Protein AF-A0A7J9N7U9-F1 (afdb_monomer)

pLDDT: mean 93.32, std 9.26, range [56.41, 98.81]

InterPro domains:
  IPR001944 Glycoside hydrolase, family 35 [PR00742] (36-51)
  IPR001944 Glycoside hydrolase, family 35 [PR00742] (115-130)
  IPR001944 Glycoside hydrolase, family 35 [PTHR23421] (1-307)
  IPR017853 Glycoside hydrolase superfamily [SSF51445] (4-190)
  IPR031330 Glycoside hydrolase 35, catalytic domain [PF01301] (3-187)
  IPR041392 Beta-galactosidase, beta-sandwich domain [PF17834] (212-266)

Mean predicted aligned error: 5.74 Å

Organism: Gossypium schwendimanii (NCBI:txid34291)

Secondary structure (DSSP, 8-state):
-TT--TTSS-HHHHHHHHHHHHHHHHHHHHTT-BGGGTSSB--EE-SSSGGGT-GGGHHHHHHHHHHHHHHHHHT--SS-EEEET-SSPSTTPEEEEEES--SS---SSTTS---EEEE-SS-PPBTTPPPP---STT-----B--B--SSSSS-TTB-SB--TT-SB-TTS-B-TTHHHHHHHHHHHHHHTHHHHHHSEEEEEEEETTEEEEEEE-SS-EEEEEEE--SS--EEEEETTEEEEE-TTEEEEETTSSS--EETT---SPPPPP-----GGGGSS-------------HHHHTT-SS---SS---HHHHHT-

Sequence (321 aa):
MPGVSLRTKNDVFMNEMKNFTTLIVDMVKKEKLFASQGGNIILAQVENEYGNVMEPYGDEGKSYINWCAQMADSLDIGVPWIMCQQAAPPKPMLETCNGWYCDEYKPKDPNTPKLWTENWTGWFKSWGGADPFRTAEDLAYSYHGGTNFGRTSGGPYITTTYDYNAPLDEYGNLNQPKWGHLKQLHDVLHSIEYILTNGDVKNEKLSNLVMATIYETKEKSSCFLSNTNTKTDANVNFGGINYFVPAWSISILPDCREEAYNTAKVSAQTSLMVKKLNKAEDEPSSLKWTWRPELIESTSVQGRGDVSVNKIVDQKDMAND

Nearest PDB structures (foldseek):
  3w5f-assembly2_B  TM=9.852E-01  e=4.910E-33  Solanum lycopersicum
  6ik8-assembly1_B  TM=9.861E-01  e=5.889E-33  Solanum lycopersicum
  3w5g-assembly2_B  TM=9.852E-01  e=4.919E-32  Solanum lycopersicum
  5m99-assembly1_B  TM=3.698E-01  e=7.480E-02  Thermotoga petrophila RKU-1
  2cxg-assembly1_A  TM=3.225E-01  e=7.962E-01  Niallia circulans

Structure (mmCIF, N/CA/C/O backbone):
data_AF-A0A7J9N7U9-F1
#
_entry.id   AF-A0A7J9N7U9-F1
#
loop_
_atom_site.group_PDB
_atom_site.id
_atom_site.type_symbol
_atom_site.label_atom_id
_atom_site.label_alt_id
_atom_site.label_comp_id
_atom_site.label_asym_id
_atom_site.label_entity_id
_atom_site.label_seq_id
_atom_site.pdbx_PDB_ins_code
_atom_site.Cartn_x
_atom_site.Cartn_y
_atom_site.Cartn_z
_atom_site.occupancy
_atom_site.B_iso_or_equiv
_atom_site.auth_seq_id
_atom_site.auth_comp_id
_atom_site.auth_asym_id
_atom_site.auth_atom_id
_atom_site.pdbx_PDB_model_num
ATOM 1 N N . MET A 1 1 ? 14.756 2.803 -27.359 1.00 86.31 1 MET A N 1
ATOM 2 C CA . MET A 1 1 ? 13.655 3.225 -28.258 1.00 86.31 1 MET A CA 1
ATOM 3 C C . MET A 1 1 ? 13.878 4.677 -28.664 1.00 86.31 1 MET A C 1
ATOM 5 O O . MET A 1 1 ? 13.924 5.517 -27.771 1.00 86.31 1 MET A O 1
ATOM 9 N N . PRO A 1 2 ? 14.105 4.994 -29.951 1.00 92.88 2 PRO A N 1
ATOM 10 C CA . PRO A 1 2 ? 14.386 6.368 -30.374 1.00 92.88 2 PRO A CA 1
ATOM 11 C C . PRO A 1 2 ? 13.268 7.341 -29.975 1.00 92.88 2 PRO A C 1
ATOM 13 O O . PRO A 1 2 ? 12.098 7.058 -30.211 1.00 92.88 2 PRO A O 1
ATOM 16 N N . GLY A 1 3 ? 13.632 8.478 -29.373 1.00 94.88 3 GLY A N 1
ATOM 17 C CA . GLY A 1 3 ? 12.690 9.549 -29.022 1.00 94.88 3 GLY A CA 1
ATOM 18 C C . GLY A 1 3 ? 11.767 9.266 -27.832 1.00 94.88 3 GLY A C 1
ATOM 19 O O . GLY A 1 3 ? 10.834 10.034 -27.610 1.00 94.88 3 GLY A O 1
ATOM 20 N N . VAL A 1 4 ? 11.995 8.190 -27.068 1.00 97.25 4 VAL A N 1
ATOM 21 C CA . VAL A 1 4 ? 11.186 7.893 -25.878 1.00 97.25 4 VAL A CA 1
ATOM 22 C C . VAL A 1 4 ? 11.450 8.905 -24.762 1.00 97.25 4 VAL A C 1
ATOM 24 O O . VAL A 1 4 ? 12.585 9.310 -24.517 1.00 97.25 4 VAL A O 1
ATOM 27 N N . SER A 1 5 ? 10.394 9.306 -24.065 1.00 97.06 5 SER A N 1
ATOM 28 C CA . SER A 1 5 ? 10.470 10.042 -22.803 1.00 97.06 5 SER A CA 1
ATOM 29 C C . SER A 1 5 ? 9.421 9.468 -21.863 1.00 97.06 5 SER A C 1
ATOM 31 O O . SER A 1 5 ? 8.250 9.370 -22.2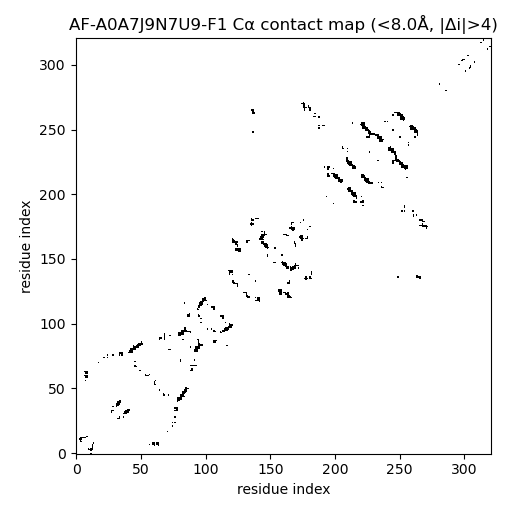24 1.00 97.06 5 SER A O 1
ATOM 33 N N . LEU A 1 6 ? 9.860 9.004 -20.694 1.00 97.56 6 LEU A N 1
ATOM 34 C CA . LEU A 1 6 ? 9.012 8.248 -19.776 1.00 97.56 6 LEU A CA 1
ATOM 35 C C . LEU A 1 6 ? 8.030 9.170 -19.052 1.00 97.56 6 LEU A C 1
ATOM 37 O O . LEU A 1 6 ? 8.387 10.288 -18.692 1.00 97.56 6 LEU A O 1
ATOM 41 N N . ARG A 1 7 ? 6.821 8.658 -18.786 1.00 97.69 7 ARG A N 1
ATOM 42 C CA . ARG A 1 7 ? 5.813 9.288 -17.911 1.00 97.69 7 ARG A CA 1
ATOM 43 C C . ARG A 1 7 ? 5.500 10.747 -18.280 1.00 97.69 7 ARG A C 1
ATOM 45 O O . ARG A 1 7 ? 5.322 11.603 -17.418 1.00 97.69 7 ARG A O 1
ATOM 52 N N . THR A 1 8 ? 5.454 11.037 -19.574 1.00 98.06 8 THR A N 1
ATOM 53 C CA . THR A 1 8 ? 5.030 12.328 -20.126 1.00 98.06 8 THR A CA 1
ATOM 54 C C . THR A 1 8 ? 4.264 12.099 -21.426 1.00 98.06 8 THR A C 1
ATOM 56 O O . THR A 1 8 ? 4.121 10.963 -21.887 1.00 98.06 8 THR A O 1
ATOM 59 N N . LYS A 1 9 ? 3.766 13.178 -22.033 1.00 98.00 9 LYS A N 1
ATOM 60 C CA . LYS A 1 9 ? 3.072 13.148 -23.319 1.00 98.00 9 LYS A CA 1
ATOM 61 C C . LYS A 1 9 ? 4.059 12.834 -24.449 1.00 98.00 9 LYS A C 1
ATOM 63 O O . LYS A 1 9 ? 4.554 13.721 -25.135 1.00 98.00 9 LYS A O 1
ATOM 68 N N . ASN A 1 10 ? 4.348 11.555 -24.631 1.00 98.44 10 ASN A N 1
ATOM 69 C CA . ASN A 1 10 ? 5.271 11.041 -25.628 1.00 98.44 10 ASN A CA 1
ATOM 70 C C . ASN A 1 10 ? 4.651 9.817 -26.305 1.00 98.44 10 ASN A C 1
ATOM 72 O O . ASN A 1 10 ? 4.433 8.799 -25.652 1.00 98.44 10 ASN A O 1
ATOM 76 N N . ASP A 1 11 ? 4.401 9.901 -27.613 1.00 97.94 11 ASP A N 1
ATOM 77 C CA . ASP A 1 11 ? 3.680 8.856 -28.352 1.00 97.94 11 ASP A CA 1
ATOM 78 C C . ASP A 1 11 ? 4.363 7.487 -28.257 1.00 97.94 11 ASP A C 1
ATOM 80 O O . ASP A 1 11 ? 3.686 6.469 -28.158 1.00 97.94 11 ASP A O 1
ATOM 84 N N . VAL A 1 12 ? 5.700 7.444 -28.245 1.00 98.38 12 VAL A N 1
ATOM 85 C CA . VAL A 1 12 ? 6.454 6.188 -28.124 1.00 98.38 12 VAL A CA 1
ATOM 86 C C . VAL A 1 12 ? 6.152 5.516 -26.785 1.00 98.38 12 VAL A C 1
ATOM 88 O O . VAL A 1 12 ? 5.750 4.357 -26.756 1.00 98.38 12 VAL A O 1
ATOM 91 N N . PHE A 1 13 ? 6.287 6.249 -25.680 1.00 98.56 13 PHE A N 1
ATOM 92 C CA . PHE A 1 13 ? 6.002 5.726 -24.346 1.00 98.56 13 PHE A CA 1
ATOM 93 C C . PHE A 1 13 ? 4.517 5.380 -24.157 1.00 98.56 13 PHE A C 1
ATOM 95 O O . PHE A 1 13 ? 4.191 4.296 -23.680 1.00 98.56 13 PHE A O 1
ATOM 102 N N . MET A 1 14 ? 3.615 6.275 -24.563 1.00 98.62 14 MET A N 1
ATOM 103 C CA . MET A 1 14 ? 2.168 6.094 -24.423 1.00 98.62 14 MET A CA 1
ATOM 104 C C . MET A 1 14 ? 1.662 4.884 -25.221 1.00 98.62 14 MET A C 1
ATOM 106 O O . MET A 1 14 ? 0.826 4.129 -24.727 1.00 98.62 14 MET A O 1
ATOM 110 N N . ASN A 1 15 ? 2.189 4.647 -26.426 1.00 98.44 15 ASN A N 1
ATOM 111 C CA . ASN A 1 15 ? 1.826 3.471 -27.216 1.00 98.44 15 ASN A CA 1
ATOM 112 C C . ASN A 1 15 ? 2.291 2.167 -26.553 1.00 98.44 15 ASN A C 1
ATOM 114 O O . ASN A 1 15 ? 1.499 1.231 -26.468 1.00 98.44 15 ASN A O 1
ATOM 118 N N . GLU A 1 16 ? 3.520 2.104 -26.027 1.00 98.50 16 GLU A N 1
ATOM 119 C CA . GLU A 1 16 ? 3.990 0.904 -25.315 1.00 98.50 16 GLU A CA 1
ATOM 120 C C . GLU A 1 16 ? 3.243 0.668 -24.002 1.00 98.50 16 GLU A C 1
ATOM 122 O O . GLU A 1 16 ? 2.840 -0.461 -23.717 1.00 98.50 16 GLU A O 1
ATOM 127 N N . MET A 1 17 ? 2.987 1.729 -23.229 1.00 98.69 17 MET A N 1
ATOM 128 C CA . MET A 1 17 ? 2.173 1.645 -22.018 1.00 98.69 17 MET A CA 1
ATOM 129 C C . MET A 1 17 ? 0.782 1.100 -22.348 1.00 98.69 17 MET A C 1
ATOM 131 O O . MET A 1 17 ? 0.341 0.136 -21.728 1.00 98.69 17 MET A O 1
ATOM 135 N N . LYS A 1 18 ? 0.112 1.649 -23.370 1.00 98.75 18 LYS A N 1
ATOM 136 C CA . LYS A 1 18 ? -1.200 1.162 -23.812 1.00 98.75 18 LYS A CA 1
ATOM 137 C C . LYS A 1 18 ? -1.145 -0.298 -24.255 1.00 98.75 18 LYS A C 1
ATOM 139 O O . LYS A 1 18 ? -2.026 -1.063 -23.868 1.00 98.75 18 LYS A O 1
ATOM 144 N N . ASN A 1 19 ? -0.147 -0.688 -25.049 1.00 98.69 19 ASN A N 1
ATOM 145 C CA . ASN A 1 19 ? -0.000 -2.063 -25.528 1.00 98.69 19 ASN A CA 1
ATOM 146 C C . ASN A 1 19 ? 0.116 -3.043 -24.357 1.00 98.69 19 ASN A C 1
ATOM 148 O O . ASN A 1 19 ? -0.622 -4.027 -24.302 1.00 98.69 19 ASN A O 1
ATOM 152 N N . PHE A 1 20 ? 0.995 -2.751 -23.397 1.00 98.81 20 PHE A N 1
ATOM 153 C CA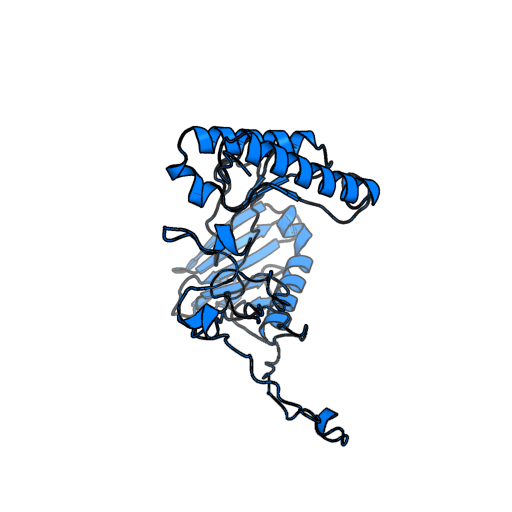 . PHE A 1 20 ? 1.190 -3.606 -22.233 1.00 98.81 20 PHE A CA 1
ATOM 154 C C . PHE A 1 20 ? -0.044 -3.635 -21.324 1.00 98.81 20 PHE A C 1
ATOM 156 O O . PHE A 1 20 ? -0.505 -4.713 -20.954 1.00 98.81 20 PHE A O 1
ATOM 163 N N . THR A 1 21 ? -0.635 -2.479 -21.006 1.00 98.75 21 THR A N 1
ATOM 164 C CA . THR A 1 21 ? -1.847 -2.418 -20.174 1.00 98.75 21 THR A CA 1
ATOM 165 C C . THR A 1 21 ? -3.011 -3.168 -20.824 1.00 98.75 21 THR A C 1
ATOM 167 O O . THR A 1 21 ? -3.688 -3.934 -20.140 1.00 98.75 21 THR A O 1
ATOM 170 N N . THR A 1 22 ? -3.210 -3.019 -22.138 1.00 98.81 22 THR A N 1
ATOM 171 C CA . THR A 1 22 ? -4.255 -3.746 -22.883 1.00 98.81 22 THR A CA 1
ATOM 172 C C . THR A 1 22 ? -4.011 -5.251 -22.830 1.00 98.81 22 THR A C 1
ATOM 174 O O . THR A 1 22 ? -4.929 -5.995 -22.506 1.00 98.81 22 THR A O 1
ATOM 177 N N . LEU A 1 23 ? -2.770 -5.703 -23.055 1.00 98.81 23 LEU A N 1
ATOM 178 C CA . LEU A 1 23 ? -2.410 -7.120 -22.970 1.00 98.81 23 LEU A CA 1
ATOM 179 C C . LEU A 1 23 ? -2.757 -7.717 -21.599 1.00 98.81 23 LEU A C 1
ATOM 181 O O . LEU A 1 23 ? -3.378 -8.778 -21.532 1.00 98.81 23 LEU A O 1
ATOM 185 N N . ILE A 1 24 ? -2.380 -7.040 -20.509 1.00 98.81 24 ILE A N 1
ATOM 186 C CA . ILE A 1 24 ? -2.686 -7.507 -19.151 1.00 98.81 24 ILE A CA 1
ATOM 187 C C . ILE A 1 24 ? -4.197 -7.534 -18.918 1.00 98.81 24 ILE A C 1
ATOM 189 O O . ILE A 1 24 ? -4.716 -8.545 -18.447 1.00 98.81 24 ILE A O 1
ATOM 193 N N . VAL A 1 25 ? -4.923 -6.473 -19.281 1.00 98.75 25 VAL A N 1
ATOM 194 C CA . VAL A 1 25 ? -6.383 -6.438 -19.122 1.00 98.75 25 VAL A CA 1
ATOM 195 C C . VAL A 1 25 ? -7.064 -7.544 -19.925 1.00 98.75 25 VAL A C 1
ATOM 197 O O . VAL A 1 25 ? -7.943 -8.215 -19.388 1.00 98.75 25 VAL A O 1
ATOM 200 N N . ASP A 1 26 ? -6.647 -7.792 -21.164 1.00 98.75 26 ASP A N 1
ATOM 201 C CA . ASP A 1 26 ? -7.206 -8.855 -22.000 1.00 98.75 26 ASP A CA 1
ATOM 202 C C . ASP A 1 26 ? -6.961 -10.240 -21.393 1.00 98.75 26 ASP A C 1
ATOM 204 O O . ASP A 1 26 ? -7.872 -11.071 -21.361 1.00 98.75 26 ASP A O 1
ATOM 208 N N . MET A 1 27 ? -5.764 -10.488 -20.849 1.00 98.69 27 MET A N 1
ATOM 209 C CA . MET A 1 27 ? -5.462 -11.725 -20.120 1.00 98.69 27 MET A CA 1
ATOM 210 C C . MET A 1 27 ? -6.369 -11.890 -18.893 1.00 98.69 27 MET A C 1
ATOM 212 O O . MET A 1 27 ? -6.971 -12.945 -18.705 1.00 98.69 27 MET A O 1
ATOM 216 N N . VAL A 1 28 ? -6.520 -10.836 -18.090 1.00 98.69 28 VAL A N 1
ATOM 217 C CA . VAL A 1 28 ? -7.352 -10.835 -16.878 1.00 98.69 28 VAL A CA 1
ATOM 218 C C . VAL A 1 28 ? -8.836 -11.037 -17.217 1.00 98.69 28 VAL A C 1
ATOM 220 O O . VAL A 1 28 ? -9.519 -11.827 -16.560 1.00 98.69 28 VAL A O 1
ATOM 223 N N . LYS A 1 29 ? -9.333 -10.388 -18.279 1.00 98.69 29 LYS A N 1
ATOM 224 C CA . LYS A 1 29 ? -10.703 -10.553 -18.786 1.00 98.69 29 LYS A CA 1
ATOM 225 C C . LYS A 1 29 ? -10.965 -11.955 -19.308 1.00 98.69 29 LYS A C 1
ATOM 227 O O . LYS A 1 29 ? -12.034 -12.512 -19.048 1.00 98.69 29 LYS A O 1
ATOM 232 N N . LYS A 1 30 ? -10.011 -12.518 -20.055 1.00 98.62 30 LYS A N 1
ATOM 233 C CA . LYS A 1 30 ? -10.099 -13.871 -20.616 1.00 98.62 30 LYS A CA 1
ATOM 234 C C . LYS A 1 30 ? -10.254 -14.917 -19.514 1.00 98.62 30 LYS A C 1
ATOM 236 O O . LYS A 1 30 ? -11.094 -15.805 -19.644 1.00 98.62 30 LYS A O 1
ATOM 241 N N . GLU A 1 31 ? -9.509 -14.761 -18.424 1.00 98.56 31 GLU A N 1
ATOM 242 C CA . GLU A 1 31 ? -9.576 -15.634 -17.246 1.00 98.56 31 GLU A CA 1
ATOM 243 C C . GLU A 1 31 ? -10.707 -15.252 -16.265 1.00 98.56 31 GLU A C 1
ATOM 245 O O . GLU A 1 31 ? -10.854 -15.875 -15.217 1.00 98.56 31 GLU A O 1
ATOM 250 N N . LYS A 1 32 ? -11.545 -14.258 -16.609 1.00 98.56 32 LYS A N 1
ATOM 251 C CA . LYS A 1 32 ? -12.705 -13.789 -15.822 1.00 98.56 32 LYS A CA 1
ATOM 252 C C . LYS A 1 32 ? -12.356 -13.382 -14.389 1.00 98.56 32 LYS A C 1
ATOM 254 O O . LYS A 1 32 ? -13.111 -13.643 -13.456 1.00 98.56 32 LYS A O 1
ATOM 259 N N . LEU A 1 33 ? -11.206 -12.739 -14.210 1.00 98.69 33 LEU A N 1
ATOM 260 C CA . LEU A 1 33 ? -10.689 -12.419 -12.880 1.00 98.69 33 LEU A CA 1
ATOM 261 C C . LEU A 1 33 ? -11.237 -11.101 -12.310 1.00 98.69 33 LEU A C 1
ATOM 263 O O . LEU A 1 33 ? -11.120 -10.880 -11.106 1.00 98.69 33 LEU A O 1
ATOM 267 N N . PHE A 1 34 ? -11.880 -10.248 -13.114 1.00 98.75 34 PHE A N 1
ATOM 268 C CA . PHE A 1 34 ? -12.594 -9.076 -12.596 1.00 98.75 34 PHE A CA 1
ATOM 269 C C . PHE A 1 34 ? -13.869 -9.474 -11.850 1.00 98.75 34 PHE A C 1
ATOM 271 O O . PHE A 1 34 ? -14.592 -10.378 -12.270 1.00 98.75 34 PHE A O 1
ATOM 278 N N . ALA A 1 35 ? -14.186 -8.769 -10.762 1.00 98.62 35 ALA A N 1
ATOM 279 C CA . ALA A 1 35 ? -15.383 -9.027 -9.959 1.00 98.62 35 ALA A CA 1
ATOM 280 C C . ALA A 1 35 ? -16.685 -8.885 -10.766 1.00 98.62 35 ALA A C 1
ATOM 282 O O . ALA A 1 35 ? -17.625 -9.652 -10.569 1.00 98.62 35 ALA A O 1
ATOM 283 N N . SER A 1 36 ? -16.704 -7.990 -11.757 1.00 98.12 36 SER A N 1
ATOM 284 C CA . SER A 1 36 ? -17.780 -7.855 -12.753 1.00 98.12 36 SER A CA 1
ATOM 285 C C . SER A 1 36 ? -18.039 -9.133 -13.567 1.00 98.12 36 SER A C 1
ATOM 287 O O . SER A 1 36 ? -19.129 -9.319 -14.104 1.00 98.12 36 SER A O 1
ATOM 289 N N . GLN A 1 37 ? -17.056 -10.033 -13.639 1.00 98.44 37 GLN A N 1
ATOM 290 C CA . GLN A 1 37 ? -17.113 -11.326 -14.323 1.00 98.44 37 GLN A CA 1
ATOM 291 C C . GLN A 1 37 ? -17.207 -12.518 -13.350 1.00 98.44 37 GLN A C 1
ATOM 293 O O . GLN A 1 37 ? -17.164 -13.667 -13.794 1.00 98.44 37 GLN A O 1
ATOM 298 N N . GLY A 1 38 ? -17.343 -12.261 -12.042 1.00 98.19 38 GLY A N 1
ATOM 299 C CA . GLY A 1 38 ? -17.352 -13.275 -10.982 1.00 98.19 38 GLY A CA 1
ATOM 300 C C . GLY A 1 38 ? -15.977 -13.607 -10.388 1.00 98.19 38 GLY A C 1
ATOM 301 O O . GLY A 1 38 ? -15.878 -14.553 -9.609 1.00 98.19 38 GLY A O 1
ATOM 302 N N . GLY A 1 39 ? -14.930 -12.862 -10.753 1.00 98.50 39 GLY A N 1
ATOM 303 C CA . GLY A 1 39 ? -13.585 -13.000 -10.195 1.00 98.50 39 GLY A CA 1
ATOM 304 C C . GLY A 1 39 ? -13.359 -12.197 -8.909 1.00 98.50 39 GLY A C 1
ATOM 305 O O . GLY A 1 39 ? -14.295 -11.724 -8.268 1.00 98.50 39 GLY A O 1
ATOM 306 N N . ASN A 1 40 ? -12.094 -12.045 -8.517 1.00 98.31 40 ASN A N 1
ATOM 307 C CA . ASN A 1 40 ? -11.678 -11.442 -7.245 1.00 98.31 40 ASN A CA 1
ATOM 308 C C . ASN A 1 40 ? -10.981 -10.074 -7.375 1.00 98.31 40 ASN A C 1
ATOM 310 O O . ASN A 1 40 ? -10.631 -9.476 -6.359 1.00 98.31 40 ASN A O 1
ATOM 314 N N . ILE A 1 41 ? -10.779 -9.553 -8.588 1.00 98.69 41 ILE A N 1
ATOM 315 C CA . ILE A 1 41 ? -10.205 -8.218 -8.801 1.00 98.69 41 ILE A CA 1
ATOM 316 C C . ILE A 1 41 ? -11.320 -7.175 -8.705 1.00 98.69 41 ILE A C 1
ATOM 318 O O . ILE A 1 41 ? -12.175 -7.089 -9.588 1.00 98.69 41 ILE A O 1
ATOM 322 N N . ILE A 1 42 ? -11.303 -6.389 -7.628 1.00 98.62 42 ILE A N 1
ATOM 323 C CA . ILE A 1 42 ? -12.327 -5.377 -7.308 1.00 98.62 42 ILE A CA 1
ATOM 324 C C . ILE A 1 42 ? -11.913 -3.939 -7.647 1.00 98.62 42 ILE A C 1
ATOM 326 O O . ILE A 1 42 ? -12.767 -3.061 -7.683 1.00 98.62 42 ILE A O 1
ATOM 330 N N . LEU A 1 43 ? -10.621 -3.693 -7.870 1.00 98.25 43 LEU A N 1
ATOM 331 C CA . LEU A 1 43 ? -10.033 -2.394 -8.200 1.00 98.25 43 LEU A CA 1
ATOM 332 C C . LEU A 1 43 ? -8.815 -2.618 -9.102 1.00 98.25 43 LEU A C 1
ATOM 334 O O . LEU A 1 43 ? -8.149 -3.649 -8.993 1.00 98.25 43 LEU A O 1
ATOM 338 N N . ALA A 1 44 ? -8.496 -1.641 -9.945 1.00 98.62 44 ALA A N 1
ATOM 339 C CA . ALA A 1 44 ? -7.245 -1.601 -10.699 1.00 98.62 44 ALA A CA 1
ATOM 340 C C . ALA A 1 44 ? -6.624 -0.202 -10.625 1.00 98.62 44 ALA A C 1
ATOM 342 O O . ALA A 1 44 ? -7.341 0.789 -10.526 1.00 98.62 44 ALA A O 1
ATOM 343 N N . GLN A 1 45 ? -5.296 -0.107 -10.677 1.00 98.81 45 GLN A N 1
ATOM 344 C CA . GLN A 1 45 ? -4.589 1.173 -10.648 1.00 98.81 45 GLN A CA 1
ATOM 345 C C . GLN A 1 45 ? -3.916 1.450 -11.990 1.00 98.81 45 GLN A C 1
ATOM 347 O O . GLN A 1 45 ? -3.268 0.567 -12.554 1.00 98.81 45 GLN A O 1
ATOM 352 N N . VAL A 1 46 ? -4.047 2.682 -12.482 1.00 98.69 46 VAL A N 1
ATOM 353 C CA . VAL A 1 46 ? -3.261 3.191 -13.612 1.00 98.69 46 VAL A CA 1
ATOM 354 C C . VAL A 1 46 ? -2.307 4.270 -13.115 1.00 98.69 46 VAL A C 1
ATOM 356 O O . VAL A 1 46 ? -2.696 5.127 -12.323 1.00 98.69 46 VAL A O 1
ATOM 359 N N . GLU A 1 47 ? -1.063 4.238 -13.604 1.00 98.25 47 GLU A N 1
ATOM 360 C CA . GLU A 1 47 ? 0.038 5.051 -13.070 1.00 98.25 47 GLU A CA 1
ATOM 361 C C . GLU A 1 47 ? 0.335 4.761 -11.580 1.00 98.25 47 GLU A C 1
ATOM 363 O O . GLU A 1 47 ? -0.321 3.945 -10.931 1.00 98.25 47 GLU A O 1
ATOM 368 N N . ASN A 1 48 ? 1.397 5.358 -11.041 1.00 98.62 48 ASN A N 1
ATOM 369 C CA . ASN A 1 48 ? 1.749 5.223 -9.629 1.00 98.62 48 ASN A CA 1
ATOM 370 C C . ASN A 1 48 ? 2.409 6.494 -9.096 1.00 98.62 48 ASN A C 1
ATOM 372 O O . ASN A 1 48 ? 3.502 6.863 -9.530 1.00 98.62 48 ASN A O 1
ATOM 376 N N . GLU A 1 49 ? 1.755 7.153 -8.144 1.00 98.25 49 GLU A N 1
ATOM 377 C CA . GLU A 1 49 ? 2.234 8.376 -7.496 1.00 98.25 49 GLU A CA 1
ATOM 378 C C . GLU A 1 49 ? 2.656 9.489 -8.465 1.00 98.25 49 GLU A C 1
ATOM 380 O O . GLU A 1 49 ? 3.568 10.273 -8.195 1.00 98.25 49 GLU A O 1
ATOM 385 N N . TYR A 1 50 ? 2.007 9.568 -9.631 1.00 98.56 50 TYR A N 1
ATOM 386 C CA . TYR A 1 50 ? 2.402 10.526 -10.661 1.00 98.56 50 TYR A CA 1
ATOM 387 C C . TYR A 1 50 ? 2.228 11.977 -10.206 1.00 98.56 50 TYR A C 1
ATOM 389 O O . TYR A 1 50 ? 3.039 12.828 -10.565 1.00 98.56 50 TYR A O 1
ATOM 397 N N . GLY A 1 51 ? 1.241 12.258 -9.353 1.00 97.62 51 GLY A N 1
ATOM 398 C CA . GLY A 1 51 ? 1.014 13.599 -8.819 1.00 97.62 51 GLY A CA 1
ATOM 399 C C . GLY A 1 51 ? 2.223 14.164 -8.067 1.00 97.62 51 GLY A C 1
ATOM 400 O O . GLY A 1 51 ? 2.442 15.371 -8.125 1.00 97.62 51 GLY A O 1
ATOM 401 N N . ASN A 1 52 ? 3.065 13.307 -7.476 1.00 97.06 52 ASN A N 1
ATOM 402 C CA . ASN A 1 52 ? 4.308 13.713 -6.809 1.00 97.06 52 ASN A CA 1
ATOM 403 C C . ASN A 1 52 ? 5.396 14.188 -7.787 1.00 97.06 52 ASN A C 1
ATOM 405 O O . ASN A 1 52 ? 6.313 14.900 -7.388 1.00 97.06 52 ASN A O 1
ATOM 409 N N . VAL A 1 53 ? 5.323 13.783 -9.059 1.00 96.69 53 VAL A N 1
ATOM 410 C CA . VAL A 1 53 ? 6.345 14.064 -10.084 1.00 96.69 53 VAL A CA 1
ATOM 411 C C . VAL A 1 53 ? 5.792 14.801 -11.304 1.00 96.69 53 VAL A C 1
ATOM 413 O O . VAL A 1 53 ? 6.528 15.041 -12.255 1.00 96.69 53 VAL A O 1
ATOM 416 N N . MET A 1 54 ? 4.507 15.160 -11.298 1.00 97.19 54 MET A N 1
ATOM 417 C CA . MET A 1 54 ? 3.821 15.774 -12.437 1.00 97.19 54 MET A CA 1
ATOM 418 C C . MET A 1 54 ? 4.281 17.214 -12.696 1.00 97.19 54 MET A C 1
ATOM 420 O O . MET A 1 54 ? 4.336 17.635 -13.849 1.00 97.19 54 MET A O 1
ATOM 424 N N . GLU A 1 55 ? 4.600 17.977 -11.645 1.00 96.75 55 GLU A N 1
ATOM 425 C CA . GLU A 1 55 ? 4.888 19.417 -11.746 1.00 96.75 55 GLU A CA 1
ATOM 426 C C . GLU A 1 55 ? 6.018 19.752 -12.744 1.00 96.75 55 GLU A C 1
ATOM 428 O O . GLU A 1 55 ? 5.776 20.581 -13.626 1.00 96.75 55 GLU A O 1
ATOM 433 N N . PRO A 1 56 ? 7.197 19.094 -12.715 1.00 97.25 56 PRO A N 1
ATOM 434 C CA . PRO A 1 56 ? 8.264 19.344 -13.688 1.00 97.25 56 PRO A CA 1
ATOM 435 C C . PRO A 1 56 ? 7.880 19.116 -15.160 1.00 97.25 56 PRO A C 1
ATOM 437 O O . PRO A 1 56 ? 8.513 19.697 -16.038 1.00 97.25 56 PRO A O 1
ATOM 440 N N . TYR A 1 57 ? 6.858 18.300 -15.446 1.00 96.69 57 TYR A N 1
ATOM 441 C CA . TYR A 1 57 ? 6.377 18.043 -16.812 1.00 96.69 57 TYR A CA 1
ATOM 442 C C . TYR A 1 57 ? 5.371 19.093 -17.312 1.00 96.69 57 TYR A C 1
ATOM 444 O O . TYR A 1 57 ? 4.967 19.058 -18.476 1.00 96.69 57 TYR A O 1
ATOM 452 N N . GLY A 1 58 ? 4.927 20.019 -16.456 1.00 97.19 58 GLY A N 1
ATOM 453 C CA . GLY A 1 58 ? 4.013 21.096 -16.830 1.00 97.19 58 GLY A CA 1
ATOM 454 C C . GLY A 1 58 ? 2.737 20.599 -17.524 1.00 97.19 58 GLY A C 1
ATOM 455 O O . GLY A 1 58 ? 2.046 19.694 -17.049 1.00 97.19 58 GLY A O 1
ATOM 456 N N . ASP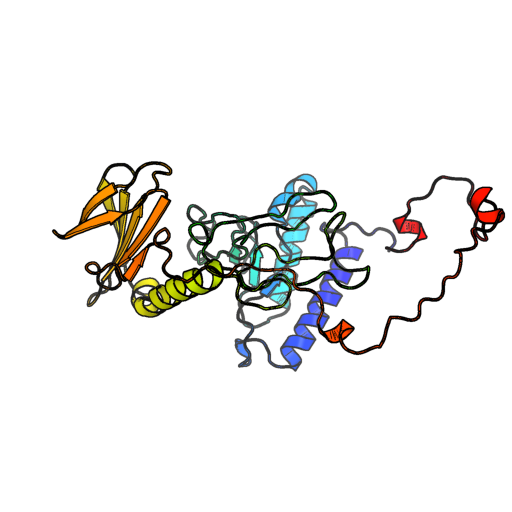 A 1 59 ? 2.397 21.206 -18.662 1.00 98.00 59 ASP A N 1
ATOM 457 C CA . ASP A 1 59 ? 1.173 20.876 -19.404 1.00 98.00 59 ASP A CA 1
ATOM 458 C C . ASP A 1 59 ? 1.239 19.526 -20.131 1.00 98.00 59 ASP A C 1
ATOM 460 O O . ASP A 1 59 ? 0.196 18.911 -20.386 1.00 98.00 59 ASP A O 1
ATOM 464 N N . GLU A 1 60 ? 2.440 19.020 -20.420 1.00 98.00 60 GLU A N 1
ATOM 465 C CA . GLU A 1 60 ? 2.601 17.666 -20.946 1.00 98.00 60 GLU A CA 1
ATOM 466 C C . GLU A 1 60 ? 2.241 16.627 -19.889 1.00 98.00 60 GLU A C 1
ATOM 468 O O . GLU A 1 60 ? 1.518 15.684 -20.202 1.00 98.00 60 GLU A O 1
ATOM 473 N N . GLY A 1 61 ? 2.634 16.842 -18.629 1.00 98.06 61 GLY A N 1
ATOM 474 C CA . GLY A 1 61 ? 2.266 15.950 -17.528 1.00 98.06 61 GLY A CA 1
ATOM 475 C C . GLY A 1 61 ? 0.758 15.911 -17.284 1.00 98.06 61 GLY A C 1
ATOM 476 O O . GLY A 1 61 ? 0.165 14.838 -17.166 1.00 98.06 61 GLY A O 1
ATOM 477 N N . LYS A 1 62 ? 0.093 17.073 -17.328 1.00 97.94 62 LYS A N 1
ATOM 478 C CA . LYS A 1 62 ? -1.379 17.149 -17.265 1.00 97.94 62 LYS A CA 1
ATOM 479 C C . LYS A 1 62 ? -2.047 16.451 -18.453 1.00 97.94 62 LYS A C 1
ATOM 481 O O . LYS A 1 62 ? -3.066 15.784 -18.298 1.00 97.94 62 LYS A O 1
ATOM 486 N N . SER A 1 63 ? -1.503 16.616 -19.657 1.00 98.38 63 SER A N 1
ATOM 487 C CA . SER A 1 63 ? -2.032 15.949 -20.853 1.00 98.38 63 SER A CA 1
ATOM 488 C C . SER A 1 63 ? -1.869 14.432 -20.764 1.00 98.38 63 SER A C 1
ATOM 490 O O . SER A 1 63 ? -2.784 13.691 -21.113 1.00 98.38 63 SER A O 1
ATOM 492 N N . TYR A 1 64 ? -0.719 13.983 -20.267 1.00 98.69 64 TYR A N 1
ATOM 493 C CA . TYR A 1 64 ? -0.401 12.580 -20.059 1.00 98.69 64 TYR A CA 1
ATOM 494 C C . TYR A 1 64 ? -1.328 11.937 -19.028 1.00 98.69 64 TYR A C 1
ATOM 496 O O . TYR A 1 64 ? -1.922 10.906 -19.325 1.00 98.69 64 TYR A O 1
ATOM 504 N N . ILE A 1 65 ? -1.548 12.565 -17.869 1.00 98.50 65 ILE A N 1
ATOM 505 C CA . ILE A 1 65 ? -2.405 11.968 -16.838 1.00 98.50 65 ILE A CA 1
ATOM 506 C C . ILE A 1 65 ? -3.876 11.881 -17.269 1.00 98.50 65 ILE A C 1
ATOM 508 O O . ILE A 1 65 ? -4.547 10.889 -16.985 1.00 98.50 65 ILE A O 1
ATOM 512 N N . ASN A 1 66 ? -4.356 12.870 -18.035 1.00 98.62 66 ASN A N 1
ATOM 513 C CA . ASN A 1 66 ? -5.665 12.812 -18.692 1.00 98.62 66 ASN A CA 1
ATOM 514 C C . ASN A 1 66 ? -5.753 11.641 -19.672 1.00 98.62 66 ASN A C 1
ATOM 516 O O . ASN A 1 66 ? -6.743 10.911 -19.675 1.00 98.62 66 ASN A O 1
ATOM 520 N N . TRP A 1 67 ? -4.713 11.440 -20.482 1.00 98.75 67 TRP A N 1
ATOM 521 C CA . TRP A 1 67 ? -4.649 10.306 -21.392 1.00 98.75 67 TRP A CA 1
ATOM 522 C C . TRP A 1 67 ? -4.598 8.965 -20.647 1.00 98.75 67 TRP A C 1
ATOM 524 O O . TRP A 1 67 ? -5.309 8.049 -21.047 1.00 98.75 67 TRP A O 1
ATOM 534 N N . CYS A 1 68 ? -3.839 8.842 -19.551 1.00 98.81 68 CYS A N 1
ATOM 535 C CA . CYS A 1 68 ? -3.780 7.618 -18.744 1.00 98.81 68 CYS A CA 1
ATOM 536 C C . CYS A 1 68 ? -5.163 7.216 -18.231 1.00 98.81 68 CYS A C 1
ATOM 538 O O . CYS A 1 68 ? -5.561 6.063 -18.383 1.00 98.81 68 CYS A O 1
ATOM 540 N N . ALA A 1 69 ? -5.907 8.177 -17.675 1.00 98.69 69 ALA A N 1
ATOM 541 C CA . ALA A 1 69 ? -7.262 7.949 -17.188 1.00 98.69 69 ALA A CA 1
ATOM 542 C C . ALA A 1 69 ? -8.216 7.532 -18.320 1.00 98.69 69 ALA A C 1
ATOM 544 O O . ALA A 1 69 ? -8.943 6.555 -18.173 1.00 98.69 69 ALA A O 1
ATOM 545 N N . GLN A 1 70 ? -8.177 8.217 -19.470 1.00 98.69 70 GLN A N 1
ATOM 546 C CA . GLN A 1 70 ? -9.006 7.872 -20.634 1.00 98.69 70 GLN A CA 1
ATOM 547 C C . GLN A 1 70 ? -8.657 6.499 -21.218 1.00 98.69 70 GLN A C 1
ATOM 549 O O . GLN A 1 70 ? -9.548 5.738 -21.587 1.00 98.69 70 GLN A O 1
ATOM 554 N N . MET A 1 71 ? -7.366 6.175 -21.307 1.00 98.75 71 MET A N 1
ATOM 555 C CA . MET A 1 71 ? -6.885 4.882 -21.781 1.00 98.75 71 MET A CA 1
ATOM 556 C C . MET A 1 71 ? -7.377 3.767 -20.858 1.00 98.75 71 MET A C 1
ATOM 558 O O . MET A 1 71 ? -8.000 2.829 -21.347 1.00 98.75 71 MET A O 1
ATOM 562 N N . ALA A 1 72 ? -7.183 3.906 -19.545 1.00 98.75 72 ALA A N 1
ATOM 563 C CA . ALA A 1 72 ? -7.637 2.930 -18.558 1.00 98.75 72 ALA A CA 1
ATOM 564 C C . ALA A 1 72 ? -9.164 2.751 -18.571 1.00 98.75 72 ALA A C 1
ATOM 566 O O . ALA A 1 72 ? -9.651 1.621 -18.620 1.00 98.75 72 ALA A O 1
ATOM 567 N N . ASP A 1 73 ? -9.922 3.850 -18.599 1.00 98.62 73 ASP A N 1
ATOM 568 C CA . ASP A 1 73 ? -11.388 3.822 -18.654 1.00 98.62 73 ASP A CA 1
ATOM 569 C C . ASP A 1 73 ? -11.901 3.127 -19.927 1.00 98.62 73 ASP A C 1
ATOM 571 O O . ASP A 1 73 ? -12.773 2.262 -19.865 1.00 98.62 73 ASP A O 1
ATOM 575 N N . SER A 1 74 ? -11.274 3.401 -21.080 1.00 98.62 74 SER A N 1
ATOM 576 C CA . SER A 1 74 ? -11.638 2.781 -22.364 1.00 98.62 74 SER A CA 1
ATOM 577 C C . SER A 1 74 ? -11.477 1.260 -22.406 1.00 98.62 74 SER A C 1
ATOM 579 O O . SER A 1 74 ? -12.054 0.608 -23.277 1.00 98.62 74 SER A O 1
ATOM 581 N N . LEU A 1 75 ? -10.701 0.685 -21.481 1.00 98.69 75 LEU A N 1
ATOM 582 C CA . LEU A 1 75 ? -10.523 -0.759 -21.386 1.00 98.69 75 LEU A CA 1
ATOM 583 C C . LEU A 1 75 ? -11.726 -1.463 -20.750 1.00 98.69 75 LEU A C 1
ATOM 585 O O . LEU A 1 75 ? -11.756 -2.688 -20.802 1.00 98.69 75 LEU A O 1
ATOM 589 N N . ASP A 1 76 ? -12.697 -0.737 -20.181 1.00 98.06 76 ASP A N 1
ATOM 590 C CA . ASP A 1 76 ? -13.986 -1.247 -19.686 1.00 98.06 76 ASP A CA 1
ATOM 591 C C . ASP A 1 76 ? -13.860 -2.534 -18.850 1.00 98.06 76 ASP A C 1
ATOM 593 O O . ASP A 1 76 ? -14.287 -3.625 -19.242 1.00 98.06 76 ASP A O 1
ATOM 597 N N . ILE A 1 77 ? -13.173 -2.440 -17.710 1.00 98.31 77 ILE A N 1
ATOM 598 C CA . ILE A 1 77 ? -12.908 -3.594 -16.832 1.00 98.31 77 ILE A CA 1
ATOM 599 C C . ILE A 1 77 ? -14.092 -3.935 -15.904 1.00 98.31 77 ILE A C 1
ATOM 601 O O . ILE A 1 77 ? -14.063 -4.935 -15.186 1.00 98.31 77 ILE A O 1
ATOM 605 N N . GLY A 1 78 ? -15.150 -3.117 -15.905 1.00 98.00 78 GLY A N 1
ATOM 606 C CA . GLY A 1 78 ? -16.354 -3.308 -15.088 1.00 98.00 78 GLY A CA 1
ATOM 607 C C . GLY A 1 78 ? -16.158 -3.140 -13.573 1.00 98.00 78 GLY A C 1
ATOM 608 O O . GLY A 1 78 ? -17.081 -3.420 -12.813 1.00 98.00 78 GLY A O 1
ATOM 609 N N . VAL A 1 79 ? -14.982 -2.694 -13.125 1.00 98.50 79 VAL A N 1
ATOM 610 C CA . VAL A 1 79 ? -14.669 -2.341 -11.730 1.00 98.50 79 VAL A CA 1
ATOM 611 C C . VAL A 1 79 ? -13.956 -0.980 -11.683 1.00 98.50 79 VAL A C 1
ATOM 613 O O . VAL A 1 79 ? -13.434 -0.550 -12.715 1.00 98.50 79 VAL A O 1
ATOM 616 N N . PRO A 1 80 ? -13.933 -0.269 -10.539 1.00 98.44 80 PRO A N 1
ATOM 617 C CA . PRO A 1 80 ? -13.335 1.060 -10.480 1.00 98.44 80 PRO A CA 1
ATOM 618 C C . PRO A 1 80 ? -11.823 1.063 -10.723 1.00 98.44 80 PRO A C 1
ATOM 620 O O . PRO A 1 80 ? -11.088 0.183 -10.265 1.00 98.44 80 PRO A O 1
ATOM 623 N N . TRP A 1 81 ? -11.366 2.127 -11.378 1.00 98.75 81 TRP A N 1
ATOM 624 C CA . TRP A 1 81 ? -9.956 2.472 -11.468 1.00 98.75 81 TRP A CA 1
ATOM 625 C C . TRP A 1 81 ? -9.565 3.480 -10.388 1.00 98.75 81 TRP A C 1
ATOM 627 O O . TRP A 1 81 ? -10.337 4.383 -10.055 1.00 98.75 81 TRP A O 1
ATOM 637 N N . ILE A 1 82 ? -8.347 3.351 -9.877 1.00 98.81 82 ILE A N 1
ATOM 638 C CA . ILE A 1 82 ? -7.763 4.240 -8.874 1.00 98.81 82 ILE A CA 1
ATOM 639 C C . ILE A 1 82 ? -6.456 4.874 -9.368 1.00 98.81 82 ILE A C 1
ATOM 641 O O . ILE A 1 82 ? -5.806 4.354 -10.278 1.00 98.81 82 ILE A O 1
ATOM 645 N N . MET A 1 83 ? -6.062 5.987 -8.746 1.00 98.75 83 MET A N 1
ATOM 646 C CA . MET A 1 83 ? -4.756 6.629 -8.916 1.00 98.75 83 MET A CA 1
ATOM 647 C C . MET A 1 83 ? -4.244 7.124 -7.557 1.00 98.75 83 MET A C 1
ATOM 649 O O . MET A 1 83 ? -4.840 8.020 -6.948 1.00 98.75 83 MET A O 1
ATOM 653 N N . CYS A 1 84 ? -3.137 6.552 -7.084 1.00 98.44 84 CYS A N 1
ATOM 654 C CA . CYS A 1 84 ? -2.530 6.928 -5.809 1.00 98.44 84 CYS A CA 1
ATOM 655 C C . CYS A 1 84 ? -1.721 8.225 -5.909 1.00 98.44 84 CYS A C 1
ATOM 657 O O . CYS A 1 84 ? -1.099 8.509 -6.936 1.00 98.44 84 CYS A O 1
ATOM 659 N N . GLN A 1 85 ? -1.755 9.031 -4.838 1.00 98.00 85 GLN A N 1
ATOM 660 C CA . GLN A 1 85 ? -1.081 10.340 -4.749 1.00 98.00 85 GLN A CA 1
ATOM 661 C C . GLN A 1 85 ? -1.348 11.242 -5.968 1.00 98.00 85 GLN A C 1
ATOM 663 O O . GLN A 1 85 ? -0.469 11.954 -6.452 1.00 98.00 85 GLN A O 1
ATOM 668 N N . GLN A 1 86 ? -2.574 11.204 -6.492 1.00 98.12 86 GLN A N 1
ATOM 669 C CA . GLN A 1 86 ? -2.980 11.978 -7.659 1.00 98.12 86 GLN A CA 1
ATOM 670 C C . GLN A 1 86 ? -4.185 12.844 -7.310 1.00 98.12 86 GLN A C 1
ATOM 672 O O . GLN A 1 86 ? -5.313 12.476 -7.603 1.00 98.12 86 GLN A O 1
ATOM 677 N N . ALA A 1 87 ? -3.956 14.003 -6.692 1.00 96.00 87 ALA A N 1
ATOM 678 C CA . ALA A 1 87 ? -5.036 14.898 -6.279 1.00 96.00 87 ALA A CA 1
ATOM 679 C C . ALA A 1 87 ? -5.964 15.269 -7.451 1.00 96.00 87 ALA A C 1
ATOM 681 O O . ALA A 1 87 ? -5.482 15.702 -8.501 1.00 96.00 87 ALA A O 1
ATOM 682 N N . ALA A 1 88 ? -7.281 15.146 -7.242 1.00 95.75 88 ALA A N 1
ATOM 683 C CA . ALA A 1 88 ? -8.312 15.402 -8.253 1.00 95.75 88 ALA A CA 1
ATOM 684 C C . ALA A 1 88 ? -8.018 14.711 -9.606 1.00 95.75 88 ALA A C 1
ATOM 686 O O . ALA A 1 88 ? -7.872 15.395 -10.627 1.00 95.75 88 ALA A O 1
ATOM 687 N N . PRO A 1 89 ? -7.913 13.369 -9.635 1.00 97.38 89 PRO A N 1
ATOM 688 C CA . PRO A 1 89 ? -7.600 12.657 -10.863 1.00 97.38 89 PRO A CA 1
ATOM 689 C C . PRO A 1 89 ? -8.751 12.811 -11.876 1.00 97.38 89 PRO A C 1
ATOM 691 O O . PRO A 1 89 ? -9.904 13.036 -11.479 1.00 97.38 89 PRO A O 1
ATOM 694 N N . PRO A 1 90 ? -8.478 12.694 -13.188 1.00 97.38 90 PRO A N 1
ATOM 695 C CA . PRO A 1 90 ? -9.522 12.779 -14.203 1.00 97.38 90 PRO A CA 1
ATOM 696 C C . PRO A 1 90 ? -10.599 11.712 -13.969 1.00 97.38 90 PRO A C 1
ATOM 698 O O . PRO A 1 90 ? -10.300 10.570 -13.621 1.00 97.38 90 PRO A O 1
ATOM 701 N N . LYS A 1 91 ? -11.873 12.070 -14.157 1.00 96.19 91 LYS A N 1
ATOM 702 C CA . LYS A 1 91 ? -12.983 11.123 -13.987 1.00 96.19 91 LYS A CA 1
ATOM 703 C C . LYS A 1 91 ? -12.908 9.976 -15.006 1.00 96.19 91 LYS A C 1
ATOM 705 O O . LYS A 1 91 ? -12.508 10.237 -16.139 1.00 96.19 91 LYS A O 1
ATOM 710 N N . PRO A 1 92 ? -13.319 8.747 -14.632 1.00 97.00 92 PRO A N 1
ATOM 711 C CA . PRO A 1 92 ? -13.943 8.344 -13.360 1.00 97.00 92 PRO A CA 1
ATOM 712 C C . PRO A 1 92 ? -12.968 7.827 -12.280 1.00 97.00 92 PRO A C 1
ATOM 714 O O . PRO A 1 92 ? -13.413 7.181 -11.334 1.00 97.00 92 PRO A O 1
ATOM 717 N N . MET A 1 93 ? -11.663 8.098 -12.392 1.00 98.38 93 MET A N 1
ATOM 718 C CA . MET A 1 93 ? -10.653 7.552 -11.477 1.00 98.38 93 MET A CA 1
ATOM 719 C C . MET A 1 93 ? -10.895 7.980 -10.019 1.00 98.38 93 MET A C 1
ATOM 721 O O . MET A 1 93 ? -11.262 9.129 -9.743 1.00 98.38 93 MET A O 1
ATOM 725 N N . LEU A 1 94 ? -10.655 7.064 -9.078 1.00 98.56 94 LEU A N 1
ATOM 726 C CA . LEU A 1 94 ? -10.722 7.335 -7.643 1.00 98.56 94 LEU A CA 1
ATOM 727 C C . LEU A 1 94 ? -9.347 7.737 -7.101 1.00 98.56 94 LEU A C 1
ATOM 729 O O . LEU A 1 94 ? -8.331 7.104 -7.379 1.00 98.56 94 LEU A O 1
ATOM 733 N N . GLU A 1 95 ? -9.335 8.794 -6.302 1.00 98.06 95 GLU A N 1
ATOM 734 C CA . GLU A 1 95 ? -8.146 9.290 -5.614 1.00 98.06 95 GLU A CA 1
ATOM 735 C C . GLU A 1 95 ? -7.841 8.437 -4.377 1.00 98.06 95 GLU A C 1
ATOM 737 O O . GLU A 1 95 ? -8.755 8.107 -3.617 1.00 98.06 95 GLU A O 1
ATOM 742 N N . THR A 1 96 ? -6.568 8.105 -4.153 1.00 98.38 96 THR A N 1
ATOM 743 C CA . THR A 1 96 ? -6.135 7.345 -2.969 1.00 98.38 96 THR A CA 1
ATOM 744 C C . THR A 1 96 ? -4.886 7.952 -2.328 1.00 98.38 96 THR A C 1
ATOM 746 O O . THR A 1 96 ? -4.154 8.735 -2.943 1.00 98.38 96 THR A O 1
ATOM 749 N N . CYS A 1 97 ? -4.639 7.585 -1.071 1.00 98.06 97 CYS A N 1
ATOM 750 C CA . CYS A 1 97 ? -3.501 8.048 -0.281 1.00 98.06 97 CYS A CA 1
ATOM 751 C C . CYS A 1 97 ? -2.486 6.928 -0.033 1.00 98.06 97 CYS A C 1
ATOM 753 O O . CYS A 1 97 ? -2.865 5.775 0.176 1.00 98.06 97 CYS A O 1
ATOM 755 N N . ASN A 1 98 ? -1.207 7.304 0.001 1.00 97.56 98 ASN A N 1
ATOM 756 C CA . ASN A 1 98 ? -0.087 6.469 0.428 1.00 97.56 98 ASN A CA 1
ATOM 757 C C . ASN A 1 98 ? 0.620 7.144 1.603 1.00 97.56 98 ASN A C 1
ATOM 759 O O . ASN A 1 98 ? 0.690 8.373 1.663 1.00 97.56 98 ASN A O 1
ATOM 763 N N . GLY A 1 99 ? 1.184 6.367 2.520 1.00 95.94 99 GLY A N 1
ATOM 764 C CA . GLY A 1 99 ? 2.007 6.936 3.577 1.00 95.94 99 GLY A CA 1
ATOM 765 C C . GLY A 1 99 ? 2.064 6.119 4.854 1.00 95.94 99 GLY A C 1
ATOM 766 O O . GLY A 1 99 ? 1.510 5.025 4.972 1.00 95.94 99 GLY A O 1
ATOM 767 N N . TRP A 1 100 ? 2.710 6.709 5.859 1.00 95.12 100 TRP A N 1
ATOM 768 C CA . TRP A 1 100 ? 2.662 6.223 7.238 1.00 95.12 100 TRP A CA 1
ATOM 769 C C . TRP A 1 100 ? 1.280 6.433 7.856 1.00 95.12 100 TRP A C 1
ATOM 771 O O . TRP A 1 100 ? 0.780 5.537 8.538 1.00 95.12 100 TRP A O 1
ATOM 781 N N . TYR A 1 101 ? 0.656 7.575 7.553 1.00 95.62 101 TYR A N 1
ATOM 782 C CA . TYR A 1 101 ? -0.654 7.991 8.044 1.00 95.62 101 TYR A CA 1
ATOM 783 C C . TYR A 1 101 ? -1.456 8.644 6.914 1.00 95.62 101 TYR A C 1
ATOM 785 O O . TYR A 1 101 ? -0.932 9.482 6.183 1.00 95.62 101 TYR A O 1
ATOM 793 N N . CYS A 1 102 ? -2.727 8.265 6.793 1.00 96.25 102 CYS A N 1
ATOM 794 C CA . CYS A 1 102 ? -3.700 8.859 5.870 1.00 96.25 102 CYS A CA 1
ATOM 795 C C . CYS A 1 102 ? -5.003 9.233 6.605 1.00 96.25 102 CYS A C 1
ATOM 797 O O . CYS A 1 102 ? -6.062 9.372 5.997 1.00 96.25 102 CYS A O 1
ATOM 799 N N . ASP A 1 103 ? -4.969 9.380 7.927 1.00 92.88 103 ASP A N 1
ATOM 800 C CA . ASP A 1 103 ? -6.114 9.697 8.786 1.00 92.88 103 ASP A CA 1
ATOM 801 C C . ASP A 1 103 ? -6.657 11.118 8.550 1.00 92.88 103 ASP A C 1
ATOM 803 O O . ASP A 1 103 ? -7.874 11.298 8.504 1.00 92.88 103 ASP A O 1
ATOM 807 N N . GLU A 1 104 ? -5.799 12.093 8.243 1.00 93.69 104 GLU A N 1
ATOM 808 C CA . GLU A 1 104 ? -6.229 13.453 7.874 1.00 93.69 104 GLU A CA 1
ATOM 809 C C . GLU A 1 104 ? -6.546 13.620 6.379 1.00 93.69 104 GLU A C 1
ATOM 811 O O . GLU A 1 104 ? -7.236 14.565 5.985 1.00 93.69 104 GLU A O 1
ATOM 816 N N . TYR A 1 105 ? -6.089 12.687 5.537 1.00 95.62 105 TYR A N 1
ATOM 817 C CA . TYR A 1 105 ? -6.317 12.730 4.093 1.00 95.62 105 TYR A CA 1
ATOM 818 C C . TYR A 1 105 ? -7.816 12.727 3.753 1.00 95.62 105 TYR A C 1
ATOM 820 O O . TYR A 1 105 ? -8.609 11.984 4.343 1.00 95.62 105 TYR A O 1
ATOM 828 N N . LYS A 1 106 ? -8.202 13.546 2.771 1.00 95.88 106 LYS A N 1
ATOM 829 C CA . LYS A 1 106 ? -9.553 13.592 2.207 1.00 95.88 106 LYS A CA 1
ATOM 830 C C . LYS A 1 106 ? -9.456 13.693 0.684 1.00 95.88 106 LYS A C 1
ATOM 832 O O . LYS A 1 106 ? -8.760 14.599 0.216 1.00 95.88 106 LYS A O 1
ATOM 837 N N . PRO A 1 107 ? -10.154 12.824 -0.069 1.00 96.06 107 PRO A N 1
ATOM 838 C CA . PRO A 1 107 ? -10.192 12.940 -1.518 1.00 96.06 107 PRO A CA 1
ATOM 839 C C . PRO A 1 107 ? -10.817 14.276 -1.922 1.00 96.06 107 PRO A C 1
ATOM 841 O O . PRO A 1 107 ? -11.665 14.826 -1.212 1.00 96.06 107 PRO A O 1
ATOM 844 N N . LYS A 1 108 ? -10.390 14.822 -3.065 1.00 95.75 108 LYS A N 1
ATOM 845 C CA . LYS A 1 108 ? -10.891 16.123 -3.536 1.00 95.75 108 LYS A CA 1
ATOM 846 C C . LYS A 1 108 ? -12.362 16.089 -3.945 1.00 95.75 108 LYS A C 1
ATOM 848 O O . LYS A 1 108 ? -13.042 17.104 -3.809 1.00 95.75 108 LYS A O 1
ATOM 853 N N . ASP A 1 109 ? -12.846 14.949 -4.430 1.00 94.62 109 ASP A N 1
ATOM 854 C CA . ASP A 1 109 ? -14.271 14.731 -4.682 1.00 94.62 109 ASP A CA 1
ATOM 855 C C . ASP A 1 109 ? -14.930 14.074 -3.457 1.00 94.62 109 ASP A C 1
ATOM 857 O O . ASP A 1 109 ? -14.506 12.980 -3.075 1.00 94.62 109 ASP A O 1
ATOM 861 N N . PRO A 1 110 ? -15.974 14.682 -2.859 1.00 93.00 110 PRO A N 1
ATOM 862 C CA . PRO A 1 110 ? -16.697 14.095 -1.730 1.00 93.00 110 PRO A CA 1
ATOM 863 C C . PRO A 1 110 ? -17.419 12.774 -2.048 1.00 93.00 110 PRO A C 1
ATOM 865 O O . PRO A 1 110 ? -17.767 12.052 -1.119 1.00 93.00 110 PRO A O 1
ATOM 868 N N . ASN A 1 111 ? -17.648 12.445 -3.324 1.00 93.56 111 ASN A N 1
ATOM 869 C CA . ASN A 1 111 ? -18.234 11.167 -3.745 1.00 93.56 111 ASN A CA 1
ATOM 870 C C . ASN A 1 111 ? -17.196 10.043 -3.880 1.00 93.56 111 ASN A C 1
ATOM 872 O O . ASN A 1 111 ? -17.565 8.888 -4.092 1.00 93.56 111 ASN A O 1
ATOM 876 N N . THR A 1 112 ? -15.903 10.358 -3.789 1.00 96.25 112 THR A N 1
ATOM 877 C CA . THR A 1 112 ? -14.843 9.350 -3.776 1.00 96.25 112 THR A CA 1
ATOM 878 C C . THR A 1 112 ? -14.711 8.789 -2.357 1.00 96.25 112 THR A C 1
ATOM 880 O O . THR A 1 112 ? -14.526 9.568 -1.418 1.00 96.25 112 THR A O 1
ATOM 883 N N . PRO A 1 113 ? -14.774 7.459 -2.158 1.00 96.06 113 PRO A N 1
ATOM 884 C CA . PRO A 1 113 ? -14.508 6.877 -0.850 1.00 96.06 113 PRO A CA 1
ATOM 885 C C . PRO A 1 113 ? -13.059 7.145 -0.437 1.00 96.06 113 PRO A C 1
ATOM 887 O O . PRO A 1 113 ? -12.147 7.173 -1.262 1.00 96.06 113 PRO A O 1
ATOM 890 N N . LYS A 1 114 ? -12.825 7.321 0.863 1.00 96.06 114 LYS A N 1
ATOM 891 C CA . LYS A 1 114 ? -11.472 7.481 1.395 1.00 96.06 114 LYS A CA 1
ATOM 892 C C . LYS A 1 114 ? -10.736 6.138 1.349 1.00 96.06 114 LYS A C 1
ATOM 894 O O . LYS A 1 114 ? -11.094 5.220 2.079 1.00 96.06 114 LYS A O 1
ATOM 899 N N . LEU A 1 115 ? -9.701 6.047 0.515 1.00 97.00 115 LEU A N 1
ATOM 900 C CA . LEU A 1 115 ? -8.930 4.823 0.286 1.00 97.00 115 LEU A CA 1
ATOM 901 C C . LEU A 1 115 ? -7.446 5.032 0.612 1.00 97.00 115 LEU A C 1
ATOM 903 O O . LEU A 1 115 ? -6.839 6.023 0.197 1.00 97.00 115 LEU A O 1
ATOM 907 N N . TRP A 1 116 ? -6.868 4.077 1.340 1.00 97.00 116 TRP A N 1
ATOM 908 C CA . TRP A 1 116 ? -5.447 4.028 1.681 1.00 97.00 116 TRP A CA 1
ATOM 909 C C . TRP A 1 116 ? -4.805 2.837 0.972 1.00 97.00 116 TRP A C 1
ATOM 911 O O . TRP A 1 116 ? -5.009 1.694 1.369 1.00 97.00 116 TRP A O 1
ATOM 921 N N . THR A 1 117 ? -4.073 3.107 -0.104 1.00 97.25 117 THR A N 1
ATOM 922 C CA . THR A 1 117 ? -3.491 2.073 -0.970 1.00 97.25 117 THR A CA 1
ATOM 923 C C . THR A 1 117 ? -2.170 1.530 -0.448 1.00 97.25 117 THR A C 1
ATOM 925 O O . THR A 1 117 ? -1.901 0.345 -0.610 1.00 97.25 117 THR A O 1
ATOM 928 N N . GLU A 1 118 ? -1.377 2.357 0.237 1.00 96.44 118 GLU A N 1
ATOM 929 C CA . GLU A 1 118 ? -0.105 1.927 0.823 1.00 96.44 118 GLU A CA 1
ATOM 930 C C . GLU A 1 118 ? 0.056 2.426 2.261 1.00 96.44 118 GLU A C 1
ATOM 932 O O . GLU A 1 118 ? 0.488 3.558 2.497 1.00 96.44 118 GLU A O 1
ATOM 937 N N . ASN A 1 119 ? -0.270 1.575 3.238 1.00 95.19 119 ASN A N 1
ATOM 938 C CA . ASN A 1 119 ? 0.091 1.785 4.640 1.00 95.19 119 ASN A CA 1
ATOM 939 C C . ASN A 1 119 ? 1.447 1.128 4.909 1.00 95.19 119 ASN A C 1
ATOM 941 O O . ASN A 1 119 ? 1.549 -0.078 5.118 1.00 95.19 119 ASN A O 1
ATOM 945 N N . TRP A 1 120 ? 2.513 1.926 4.872 1.00 96.31 120 TRP A N 1
ATOM 946 C CA . TRP A 1 120 ? 3.876 1.399 4.917 1.00 96.31 120 TRP A CA 1
ATOM 947 C C . TRP A 1 120 ? 4.172 0.689 6.250 1.00 96.31 120 TRP A C 1
ATOM 949 O O . TRP A 1 120 ? 4.208 1.310 7.311 1.00 96.31 120 TRP A O 1
ATOM 959 N N . THR A 1 121 ? 4.407 -0.626 6.221 1.00 94.69 121 THR A N 1
ATOM 960 C CA . THR A 1 121 ? 4.613 -1.452 7.435 1.00 94.69 121 THR A CA 1
ATOM 961 C C . THR A 1 121 ? 6.005 -1.354 8.040 1.00 94.69 121 THR A C 1
ATOM 963 O O . THR A 1 121 ? 6.273 -1.967 9.072 1.00 94.69 121 THR A O 1
ATOM 966 N N . GLY A 1 122 ? 6.874 -0.606 7.379 1.00 93.81 122 GLY A N 1
ATOM 967 C CA . GLY A 1 122 ? 8.303 -0.477 7.583 1.00 93.81 122 GLY A CA 1
ATOM 968 C C . GLY A 1 122 ? 8.854 0.227 6.350 1.00 93.81 122 GLY A C 1
ATOM 969 O O . GLY A 1 122 ? 8.179 1.089 5.789 1.00 93.81 122 GLY A O 1
ATOM 970 N N . TRP A 1 123 ? 10.050 -0.140 5.906 1.00 95.62 123 TRP A N 1
ATOM 971 C CA . TRP A 1 123 ? 10.665 0.452 4.719 1.00 95.62 123 TRP A CA 1
ATOM 972 C C . TRP A 1 123 ? 11.490 -0.585 3.964 1.00 95.62 123 TRP A C 1
ATOM 974 O O . TRP A 1 123 ? 11.858 -1.623 4.520 1.00 95.62 123 TRP A O 1
ATOM 984 N N . PHE A 1 124 ? 11.832 -0.290 2.714 1.00 94.12 124 PHE A N 1
ATOM 985 C CA . PHE A 1 124 ? 12.822 -1.078 1.993 1.00 94.12 124 PHE A CA 1
ATOM 986 C C . PHE A 1 124 ? 14.205 -0.903 2.629 1.00 94.12 124 PHE A C 1
ATOM 988 O O . PHE A 1 124 ? 14.550 0.167 3.136 1.00 94.12 124 PHE A O 1
ATOM 995 N N . LYS A 1 125 ? 15.024 -1.955 2.588 1.00 95.44 125 LYS A N 1
ATOM 996 C CA . LYS A 1 125 ? 16.392 -1.907 3.102 1.00 95.44 125 LYS A CA 1
ATOM 997 C C . LYS A 1 125 ? 17.373 -1.584 1.979 1.00 95.44 125 LYS A C 1
ATOM 999 O O . LYS A 1 125 ? 17.335 -2.198 0.913 1.00 95.44 125 LYS A O 1
ATOM 1004 N N . SER A 1 126 ? 18.280 -0.648 2.245 1.00 95.56 126 SER A N 1
ATOM 1005 C CA . SER A 1 126 ? 19.382 -0.315 1.339 1.00 95.56 126 SER A CA 1
ATOM 1006 C C . SER A 1 126 ? 20.670 -1.043 1.722 1.00 95.56 126 SER A C 1
ATOM 1008 O O . SER A 1 126 ? 20.912 -1.325 2.900 1.00 95.56 126 SER A O 1
ATOM 1010 N N . TRP A 1 127 ? 21.540 -1.315 0.748 1.00 95.19 127 TRP A N 1
ATOM 1011 C CA . TRP A 1 127 ? 22.881 -1.842 1.022 1.00 95.19 127 TRP A CA 1
ATOM 1012 C C . TRP A 1 127 ? 23.670 -0.885 1.927 1.00 95.19 127 TRP A C 1
ATOM 1014 O O . TRP A 1 127 ? 23.785 0.303 1.639 1.00 95.19 127 TRP A O 1
ATOM 1024 N N . GLY A 1 128 ? 24.199 -1.406 3.039 1.00 95.00 128 GLY A N 1
ATOM 1025 C CA . GLY A 1 128 ? 24.886 -0.612 4.068 1.00 95.00 128 GLY A CA 1
ATOM 1026 C C . GLY A 1 128 ? 23.960 0.149 5.029 1.00 95.00 128 GLY A C 1
ATOM 1027 O O . GLY A 1 128 ? 24.454 0.774 5.964 1.00 95.00 128 GLY A O 1
ATOM 1028 N N . GLY A 1 129 ? 22.639 0.089 4.830 1.00 94.88 129 GLY A N 1
ATOM 1029 C CA . GLY A 1 129 ? 21.643 0.697 5.710 1.00 94.88 129 GLY A CA 1
ATOM 1030 C C . GLY A 1 129 ? 21.280 -0.166 6.923 1.00 94.88 129 GLY A C 1
ATOM 1031 O O . GLY A 1 129 ? 21.525 -1.376 6.953 1.00 94.88 129 GLY A O 1
ATOM 1032 N N . ALA A 1 130 ? 20.662 0.474 7.919 1.00 94.00 130 ALA A N 1
ATOM 1033 C CA . ALA A 1 130 ? 20.051 -0.204 9.060 1.00 94.00 130 ALA A CA 1
ATOM 1034 C C . ALA A 1 130 ? 18.781 -0.968 8.647 1.00 94.00 130 ALA A C 1
ATOM 1036 O O . ALA A 1 130 ? 18.188 -0.675 7.608 1.00 94.00 130 ALA A O 1
ATOM 1037 N N . ASP A 1 131 ? 18.361 -1.923 9.477 1.00 91.50 131 ASP A N 1
ATOM 1038 C CA . ASP A 1 131 ? 17.095 -2.636 9.295 1.00 91.50 131 ASP A CA 1
ATOM 1039 C C . ASP A 1 131 ? 15.915 -1.707 9.627 1.00 91.50 131 ASP A C 1
ATOM 1041 O O . ASP A 1 131 ? 15.812 -1.245 10.769 1.00 91.50 131 ASP A O 1
ATOM 1045 N N . PRO A 1 132 ? 15.029 -1.400 8.660 1.00 92.31 132 PRO A N 1
ATOM 1046 C CA . PRO A 1 132 ? 13.867 -0.566 8.924 1.00 92.31 132 PRO A CA 1
ATOM 1047 C C . PRO A 1 132 ? 12.868 -1.271 9.835 1.00 92.31 132 PRO A C 1
ATOM 1049 O O . PRO A 1 132 ? 12.647 -2.476 9.725 1.00 92.31 132 PRO A O 1
ATOM 1052 N N . PHE A 1 133 ? 12.219 -0.507 10.710 1.00 92.94 133 PHE A N 1
ATOM 1053 C CA . PHE A 1 133 ? 11.267 -1.050 11.668 1.00 92.94 133 PHE A CA 1
ATOM 1054 C C . PHE A 1 133 ? 10.115 -0.077 11.909 1.00 92.94 133 PHE A C 1
ATOM 1056 O O . PHE A 1 133 ? 10.332 1.124 12.065 1.00 92.94 133 PHE A O 1
ATOM 1063 N N . ARG A 1 134 ? 8.897 -0.616 11.982 1.00 95.19 134 ARG A N 1
ATOM 1064 C CA . ARG A 1 134 ? 7.701 0.085 12.462 1.00 95.19 134 ARG A CA 1
ATOM 1065 C C . ARG A 1 134 ? 6.991 -0.825 13.453 1.00 95.19 134 ARG A C 1
ATOM 1067 O O . ARG A 1 134 ? 6.848 -2.019 13.202 1.00 95.19 134 ARG A O 1
ATOM 1074 N N . THR A 1 135 ? 6.570 -0.279 14.581 1.00 94.94 135 THR A N 1
ATOM 1075 C CA . THR A 1 135 ? 5.932 -1.044 15.655 1.00 94.94 135 THR A CA 1
ATOM 1076 C C . THR A 1 135 ? 4.572 -1.604 15.222 1.00 94.94 135 THR A C 1
ATOM 1078 O O . THR A 1 135 ? 3.979 -1.153 14.242 1.00 94.94 135 THR A O 1
ATOM 1081 N N . ALA A 1 136 ? 4.080 -2.620 15.932 1.00 95.12 136 ALA A N 1
ATOM 1082 C CA . ALA A 1 136 ? 2.740 -3.156 15.691 1.00 95.12 136 ALA A CA 1
ATOM 1083 C C . ALA A 1 136 ? 1.665 -2.140 16.108 1.00 95.12 136 ALA A C 1
ATOM 1085 O O . ALA A 1 136 ? 0.622 -2.029 15.474 1.00 95.12 136 ALA A O 1
ATOM 1086 N N . GLU A 1 137 ? 1.966 -1.386 17.159 1.00 95.94 137 GLU A N 1
ATOM 1087 C CA . GLU A 1 137 ? 1.112 -0.413 17.823 1.00 95.94 137 GLU A CA 1
ATOM 1088 C C . GLU A 1 137 ? 0.797 0.807 16.952 1.00 95.94 137 GLU A C 1
ATOM 1090 O O . GLU A 1 137 ? -0.247 1.433 17.115 1.00 95.94 137 GLU A O 1
ATOM 1095 N N . ASP A 1 138 ? 1.695 1.122 16.015 1.00 95.12 138 ASP A N 1
ATOM 1096 C CA . ASP A 1 138 ? 1.599 2.271 15.111 1.00 95.12 138 ASP A CA 1
ATOM 1097 C C . ASP A 1 138 ? 1.030 1.908 13.725 1.00 95.12 138 ASP A C 1
ATOM 1099 O O . ASP A 1 138 ? 0.974 2.743 12.824 1.00 95.12 138 ASP A O 1
ATOM 1103 N N . LEU A 1 139 ? 0.641 0.649 13.506 1.00 91.06 139 LEU A N 1
ATOM 1104 C CA . LEU A 1 139 ? 0.320 0.121 12.181 1.00 91.06 139 LEU A CA 1
ATOM 1105 C C . LEU A 1 139 ? -1.164 -0.239 12.017 1.00 91.06 139 LEU A C 1
ATOM 1107 O O . LEU A 1 139 ? -1.836 -0.595 12.981 1.00 91.06 139 LEU A O 1
ATOM 1111 N N . ALA A 1 140 ? -1.654 -0.206 10.769 1.00 73.94 140 ALA A N 1
ATOM 1112 C CA . ALA A 1 140 ? -3.021 -0.594 10.416 1.00 73.94 140 ALA A CA 1
ATOM 1113 C C . ALA A 1 140 ? -3.107 -1.806 9.452 1.00 73.94 140 ALA A C 1
ATOM 1115 O O . ALA A 1 140 ? -3.945 -2.682 9.679 1.00 73.94 140 ALA A O 1
ATOM 1116 N N . TYR A 1 141 ? -2.285 -1.882 8.386 1.00 66.44 141 TYR A N 1
ATOM 1117 C CA . TYR A 1 141 ? -2.327 -2.952 7.364 1.00 66.44 141 TYR A CA 1
ATOM 1118 C C . TYR A 1 141 ? -1.128 -2.965 6.369 1.00 66.44 141 TYR A C 1
ATOM 1120 O O . TYR A 1 141 ? -0.784 -1.944 5.800 1.00 66.44 141 TYR A O 1
ATOM 1128 N N . SER A 1 142 ? -0.526 -4.128 6.090 1.00 65.00 142 SER A N 1
ATOM 1129 C CA . SER A 1 142 ? -0.046 -4.672 4.780 1.00 65.00 142 SER A CA 1
ATOM 1130 C C . SER A 1 142 ? 0.455 -6.098 5.053 1.00 65.00 142 SER A C 1
ATOM 1132 O O . SER A 1 142 ? 0.394 -6.514 6.205 1.00 65.00 142 SER A O 1
ATOM 1134 N N . TYR A 1 143 ? 0.895 -6.886 4.060 1.00 85.12 143 TYR A N 1
ATOM 1135 C CA . TYR A 1 143 ? 0.983 -8.344 4.262 1.00 85.12 143 TYR A CA 1
ATOM 1136 C C . TYR A 1 143 ? 2.367 -8.992 4.120 1.00 85.12 143 TYR A C 1
ATOM 1138 O O . TYR A 1 143 ? 2.862 -9.527 5.107 1.00 85.12 143 TYR A O 1
ATOM 1146 N N . HIS A 1 144 ? 3.001 -8.965 2.948 1.00 95.69 144 HIS A N 1
ATOM 1147 C CA . HIS A 1 144 ? 4.251 -9.695 2.702 1.00 95.69 144 HIS A CA 1
ATOM 1148 C C . HIS A 1 144 ? 5.118 -8.956 1.685 1.00 95.69 144 HIS A C 1
ATOM 1150 O O . HIS A 1 144 ? 4.621 -8.586 0.624 1.00 95.69 144 HIS A O 1
ATOM 1156 N N . GLY A 1 145 ? 6.394 -8.750 2.012 1.00 94.56 145 GLY A N 1
ATOM 1157 C CA . GLY A 1 145 ? 7.349 -8.107 1.112 1.00 94.56 145 GLY A CA 1
ATOM 1158 C C . GLY A 1 145 ? 8.177 -9.099 0.279 1.00 94.56 145 GLY A C 1
ATOM 1159 O O . GLY A 1 145 ? 8.224 -8.984 -0.944 1.00 94.56 145 GLY A O 1
ATOM 1160 N N . GLY A 1 146 ? 8.767 -10.118 0.913 1.00 95.88 146 GLY A N 1
ATOM 1161 C CA . GLY A 1 146 ? 9.477 -11.207 0.226 1.00 95.88 146 GLY A CA 1
ATOM 1162 C C . GLY A 1 146 ? 10.927 -10.884 -0.156 1.00 95.88 146 GLY A C 1
ATOM 1163 O O . GLY A 1 146 ? 11.647 -10.226 0.599 1.00 95.88 146 GLY A O 1
ATOM 1164 N N . THR A 1 147 ? 11.367 -11.369 -1.322 1.00 97.62 147 THR A N 1
ATOM 1165 C CA . THR A 1 147 ? 12.771 -11.316 -1.770 1.00 97.62 147 THR A CA 1
ATOM 1166 C C . THR A 1 147 ? 12.882 -10.853 -3.225 1.00 97.62 147 THR A C 1
ATOM 1168 O O . THR A 1 147 ? 12.229 -11.385 -4.124 1.00 97.62 147 THR A O 1
ATOM 1171 N N . ASN A 1 148 ? 13.794 -9.918 -3.483 1.00 97.56 148 ASN A N 1
ATOM 1172 C CA . ASN A 1 148 ? 14.220 -9.514 -4.821 1.00 97.56 148 ASN A CA 1
ATOM 1173 C C . ASN A 1 148 ? 15.179 -10.565 -5.410 1.00 97.56 148 ASN A C 1
ATOM 1175 O O . ASN A 1 148 ? 16.399 -10.440 -5.299 1.00 97.56 148 ASN A O 1
ATOM 1179 N N . PHE A 1 149 ? 14.640 -11.625 -6.016 1.00 97.25 149 PHE A N 1
ATOM 1180 C CA . PHE A 1 149 ? 15.450 -12.687 -6.625 1.00 97.25 149 PHE A CA 1
ATOM 1181 C C . PHE A 1 149 ? 16.130 -12.258 -7.932 1.00 97.25 149 PHE A C 1
ATOM 1183 O O . PHE A 1 149 ? 15.630 -11.423 -8.690 1.00 97.25 149 PHE A O 1
ATOM 1190 N N . GLY A 1 150 ? 17.243 -12.922 -8.246 1.00 96.19 150 GLY A N 1
ATOM 1191 C CA . GLY A 1 150 ? 17.974 -12.707 -9.490 1.00 96.19 150 GLY A CA 1
ATOM 1192 C C . GLY A 1 150 ? 18.701 -11.363 -9.511 1.00 96.19 150 GLY A C 1
ATOM 1193 O O . GLY A 1 150 ? 19.236 -10.923 -8.497 1.00 96.19 150 GLY A O 1
ATOM 1194 N N . ARG A 1 151 ? 18.765 -10.744 -10.694 1.00 94.75 151 ARG A N 1
ATOM 1195 C CA . ARG A 1 151 ? 19.504 -9.489 -10.932 1.00 94.75 151 ARG A CA 1
ATOM 1196 C C . ARG A 1 151 ? 18.696 -8.394 -11.634 1.00 94.75 151 ARG A C 1
ATOM 1198 O O . ARG A 1 151 ? 19.257 -7.360 -11.958 1.00 94.75 151 ARG A O 1
ATOM 1205 N N . THR A 1 152 ? 17.415 -8.646 -11.894 1.00 95.44 152 THR A N 1
ATOM 1206 C CA . THR A 1 152 ? 16.471 -7.723 -12.555 1.00 95.44 152 THR A CA 1
ATOM 1207 C C . THR A 1 152 ? 15.276 -7.410 -11.647 1.00 95.44 152 THR A C 1
ATOM 1209 O O . THR A 1 152 ? 14.207 -7.036 -12.120 1.00 95.44 152 THR A O 1
ATOM 1212 N N . SER A 1 153 ? 15.454 -7.629 -10.342 1.00 94.38 153 SER A N 1
ATOM 1213 C CA . SER A 1 153 ? 14.497 -7.326 -9.279 1.00 94.38 153 SER A CA 1
ATOM 1214 C C . SER A 1 153 ? 15.175 -6.406 -8.268 1.00 94.38 153 SER A C 1
ATOM 1216 O O . SER A 1 153 ? 16.390 -6.489 -8.076 1.00 94.38 153 SER A O 1
ATOM 1218 N N . GLY A 1 154 ? 14.388 -5.582 -7.578 1.00 89.62 154 GLY A N 1
ATOM 1219 C CA . GLY A 1 154 ? 14.902 -4.561 -6.669 1.00 89.62 154 GLY A CA 1
ATOM 1220 C C . GLY A 1 154 ? 15.357 -3.294 -7.401 1.00 89.62 154 GLY A C 1
ATOM 1221 O O . GLY A 1 154 ? 15.881 -3.336 -8.512 1.00 89.62 154 GLY A O 1
ATOM 1222 N N . GLY A 1 155 ? 15.115 -2.141 -6.776 1.00 93.12 155 GLY A N 1
ATOM 1223 C CA . GLY A 1 155 ? 15.570 -0.849 -7.286 1.00 93.12 155 GLY A CA 1
ATOM 1224 C C . GLY A 1 155 ? 17.050 -0.577 -6.986 1.00 93.12 155 GLY A C 1
ATOM 1225 O O . GLY A 1 155 ? 17.704 -1.349 -6.276 1.00 93.12 155 GLY A O 1
ATOM 1226 N N . PRO A 1 156 ? 17.588 0.558 -7.467 1.00 93.19 156 PRO A N 1
ATOM 1227 C CA . PRO A 1 156 ? 18.949 0.979 -7.163 1.00 93.19 156 PRO A CA 1
ATOM 1228 C C . PRO A 1 156 ? 19.233 0.947 -5.659 1.00 93.19 156 PRO A C 1
ATOM 1230 O O . PRO A 1 156 ? 18.503 1.537 -4.866 1.00 93.19 156 PRO A O 1
ATOM 1233 N N . TYR A 1 157 ? 20.314 0.263 -5.279 1.00 94.12 157 TYR A N 1
ATOM 1234 C CA . TYR A 1 157 ? 20.778 0.112 -3.895 1.00 94.12 157 TYR A CA 1
ATOM 1235 C C . TYR A 1 157 ? 19.823 -0.595 -2.925 1.00 94.12 157 TYR A C 1
ATOM 1237 O O . TYR A 1 157 ? 20.130 -0.643 -1.733 1.00 94.12 157 TYR A O 1
ATOM 1245 N N . ILE A 1 158 ? 18.738 -1.205 -3.403 1.00 96.44 158 ILE A N 1
ATOM 1246 C CA . ILE A 1 158 ? 17.861 -2.035 -2.575 1.00 96.44 158 ILE A CA 1
ATOM 1247 C C . ILE A 1 158 ? 18.505 -3.406 -2.361 1.00 96.44 158 ILE A C 1
ATOM 1249 O O . ILE A 1 158 ? 19.115 -3.979 -3.267 1.00 96.44 158 ILE A O 1
ATOM 1253 N N . THR A 1 159 ? 18.409 -3.929 -1.142 1.00 96.81 159 THR A N 1
ATOM 1254 C CA . THR A 1 159 ? 18.938 -5.255 -0.821 1.00 96.81 159 THR A CA 1
ATOM 1255 C C . THR A 1 159 ? 18.129 -6.376 -1.467 1.00 96.81 159 THR A C 1
ATOM 1257 O O . THR A 1 159 ? 16.988 -6.198 -1.890 1.00 96.81 159 THR A O 1
ATOM 1260 N N . THR A 1 160 ? 18.710 -7.576 -1.480 1.00 97.50 160 THR A N 1
ATOM 1261 C CA . THR A 1 160 ? 18.003 -8.801 -1.876 1.00 97.50 160 THR A CA 1
ATOM 1262 C C . THR A 1 160 ? 16.766 -9.045 -1.012 1.00 97.50 160 THR A C 1
ATOM 1264 O O . THR A 1 160 ? 15.720 -9.395 -1.544 1.00 97.50 160 THR A O 1
ATOM 1267 N N . THR A 1 161 ? 16.847 -8.798 0.298 1.00 96.00 161 THR A N 1
ATOM 1268 C CA . THR A 1 161 ? 15.661 -8.857 1.162 1.00 96.00 161 THR A CA 1
ATOM 1269 C C . THR A 1 161 ? 14.721 -7.691 0.865 1.00 96.00 161 THR A C 1
ATOM 1271 O O . THR A 1 161 ? 15.163 -6.543 0.735 1.00 96.00 161 THR A O 1
ATOM 1274 N N . TYR A 1 162 ? 13.429 -7.995 0.773 1.00 96.62 162 TYR A N 1
ATOM 1275 C CA . TYR A 1 162 ? 12.341 -7.028 0.686 1.00 96.62 162 TYR A CA 1
ATOM 1276 C C . TYR A 1 162 ? 11.342 -7.227 1.836 1.00 96.62 162 TYR A C 1
ATOM 1278 O O . TYR A 1 162 ? 10.173 -6.913 1.691 1.00 96.62 162 TYR A O 1
ATOM 1286 N N . ASP A 1 163 ? 11.806 -7.723 2.992 1.00 95.38 163 ASP A N 1
ATOM 1287 C CA . ASP A 1 163 ? 10.996 -8.028 4.186 1.00 95.38 163 ASP A CA 1
ATOM 1288 C C . ASP A 1 163 ? 10.031 -6.899 4.596 1.00 95.38 163 ASP A C 1
ATOM 1290 O O . ASP A 1 163 ? 8.895 -7.154 4.993 1.00 95.38 163 ASP A O 1
ATOM 1294 N N . TYR A 1 164 ? 10.472 -5.641 4.473 1.00 95.62 164 TYR A N 1
ATOM 1295 C CA . TYR A 1 164 ? 9.684 -4.432 4.755 1.00 95.62 164 TYR A CA 1
ATOM 1296 C C . TYR A 1 164 ? 9.152 -4.337 6.198 1.00 95.62 164 TYR A C 1
ATOM 1298 O O . TYR A 1 164 ? 8.249 -3.545 6.490 1.00 95.62 164 TYR A O 1
ATOM 1306 N N . ASN A 1 165 ? 9.687 -5.156 7.113 1.00 94.38 165 ASN A N 1
ATOM 1307 C CA . ASN A 1 165 ? 9.134 -5.387 8.441 1.00 94.38 165 ASN A CA 1
ATOM 1308 C C . ASN A 1 165 ? 7.640 -5.760 8.385 1.00 94.38 165 ASN A C 1
ATOM 1310 O O . ASN A 1 165 ? 6.852 -5.361 9.246 1.00 94.38 165 ASN A O 1
ATOM 1314 N N . ALA A 1 166 ? 7.235 -6.486 7.343 1.00 95.38 166 ALA A N 1
ATOM 1315 C CA . ALA A 1 166 ? 5.849 -6.846 7.090 1.00 95.38 166 ALA A CA 1
ATOM 1316 C C . ALA A 1 166 ? 5.314 -7.861 8.126 1.00 95.38 166 ALA A C 1
ATOM 1318 O O . ALA A 1 166 ? 6.095 -8.508 8.832 1.00 95.38 166 ALA A O 1
ATOM 1319 N N . PRO A 1 167 ? 3.982 -7.999 8.273 1.00 95.56 167 PRO A N 1
ATOM 1320 C CA . PRO A 1 167 ? 3.377 -9.001 9.154 1.00 95.56 167 PRO A CA 1
ATOM 1321 C C . PRO A 1 167 ? 3.702 -10.449 8.779 1.00 95.56 167 PRO A C 1
ATOM 1323 O O . PRO A 1 167 ? 3.768 -11.298 9.664 1.00 95.56 167 PRO A O 1
ATOM 1326 N N . LEU A 1 168 ? 3.923 -10.738 7.497 1.00 95.88 168 LEU A N 1
ATOM 1327 C CA . LEU A 1 168 ? 4.622 -11.942 7.066 1.00 95.88 168 LEU A CA 1
ATOM 1328 C C . LEU A 1 168 ? 6.058 -11.571 6.715 1.00 95.88 168 LEU A C 1
ATOM 1330 O O . LEU A 1 168 ? 6.268 -10.734 5.833 1.00 95.88 168 LEU A O 1
ATOM 1334 N N . ASP A 1 169 ? 7.021 -12.198 7.388 1.00 94.06 169 ASP A N 1
ATOM 1335 C CA . ASP A 1 169 ? 8.443 -11.962 7.124 1.00 94.06 169 ASP A CA 1
ATOM 1336 C C . ASP A 1 169 ? 8.837 -12.388 5.695 1.00 94.06 169 ASP A C 1
ATOM 1338 O O . ASP A 1 169 ? 8.042 -12.974 4.951 1.00 94.06 169 ASP A O 1
ATOM 1342 N N . GLU A 1 170 ? 10.073 -12.095 5.294 1.00 95.75 170 GLU A N 1
ATOM 1343 C CA . GLU A 1 170 ? 10.645 -12.476 3.993 1.00 95.75 170 GLU A CA 1
ATOM 1344 C C . GLU A 1 170 ? 10.413 -13.952 3.618 1.00 95.75 170 GLU A C 1
ATOM 1346 O O . GLU A 1 170 ? 10.250 -14.274 2.442 1.00 95.75 170 GLU A O 1
ATOM 1351 N N . TYR A 1 171 ? 10.347 -14.846 4.604 1.00 95.06 171 TYR A N 1
ATOM 1352 C CA . TYR A 1 171 ? 10.216 -16.291 4.417 1.00 95.06 171 TYR A CA 1
ATOM 1353 C C . TYR A 1 171 ? 8.765 -16.779 4.533 1.00 95.06 171 TYR A C 1
ATOM 1355 O O . TYR A 1 171 ? 8.511 -17.980 4.430 1.00 95.06 171 TYR A O 1
ATOM 1363 N N . GLY A 1 172 ? 7.813 -15.868 4.749 1.00 94.44 172 GLY A N 1
ATOM 1364 C CA . GLY A 1 172 ? 6.393 -16.168 4.909 1.00 94.44 172 GLY A CA 1
ATOM 1365 C C . GLY A 1 172 ? 5.987 -16.597 6.322 1.00 94.44 172 GLY A C 1
ATOM 1366 O O . GLY A 1 172 ? 4.859 -17.055 6.507 1.00 94.44 172 GLY A O 1
ATOM 1367 N N . ASN A 1 173 ? 6.858 -16.461 7.329 1.00 94.75 173 ASN A N 1
ATOM 1368 C CA . ASN A 1 173 ? 6.487 -16.727 8.720 1.00 94.75 173 ASN A CA 1
ATOM 1369 C C . ASN A 1 173 ? 5.704 -15.556 9.316 1.00 94.75 173 ASN A C 1
ATOM 1371 O O . ASN A 1 173 ? 5.829 -14.409 8.890 1.00 94.75 173 ASN A O 1
ATOM 1375 N N . LEU A 1 174 ? 4.942 -15.834 10.374 1.00 94.75 174 LEU A N 1
ATOM 1376 C CA . LEU A 1 174 ? 4.239 -14.801 11.130 1.00 94.75 174 LEU A CA 1
ATOM 1377 C C . LEU A 1 174 ? 5.240 -13.942 11.917 1.00 94.75 174 LEU A C 1
ATOM 1379 O O . LEU A 1 174 ? 5.842 -14.415 12.882 1.00 94.75 174 LEU A O 1
ATOM 1383 N N . ASN A 1 175 ? 5.369 -12.668 11.555 1.00 94.19 175 ASN A N 1
ATOM 1384 C CA . ASN A 1 175 ? 6.149 -11.685 12.297 1.00 94.19 175 ASN A CA 1
ATOM 1385 C C . ASN A 1 175 ? 5.343 -11.206 13.512 1.00 94.19 175 ASN A C 1
ATOM 1387 O O . ASN A 1 175 ? 4.510 -10.298 13.417 1.00 94.19 175 ASN A O 1
ATOM 1391 N N . GLN A 1 176 ? 5.551 -11.852 14.660 1.00 95.00 176 GLN A N 1
ATOM 1392 C CA . GLN A 1 176 ? 4.865 -11.495 15.898 1.00 95.00 176 GLN A CA 1
ATOM 1393 C C . GLN A 1 176 ? 5.649 -10.463 16.720 1.00 95.00 176 GLN A C 1
ATOM 1395 O O . GLN A 1 176 ? 6.869 -10.576 16.843 1.00 95.00 176 GLN A O 1
ATOM 1400 N N . PRO A 1 177 ? 4.961 -9.502 17.365 1.00 95.19 177 PRO A N 1
ATOM 1401 C CA . PRO A 1 177 ? 3.512 -9.479 17.598 1.00 95.19 177 PRO A CA 1
ATOM 1402 C C . PRO A 1 177 ? 2.694 -8.807 16.487 1.00 95.19 177 PRO A C 1
ATOM 1404 O O . PRO A 1 177 ? 1.469 -8.794 16.562 1.00 95.19 177 PRO A O 1
ATOM 1407 N N . LYS A 1 178 ? 3.346 -8.247 15.461 1.00 95.44 178 LYS A N 1
ATOM 1408 C CA . LYS A 1 178 ? 2.700 -7.418 14.435 1.00 95.44 178 LYS A CA 1
ATOM 1409 C C . LYS A 1 178 ? 1.545 -8.127 13.735 1.00 95.44 178 LYS A C 1
ATOM 1411 O O . LYS A 1 178 ? 0.452 -7.575 13.669 1.00 95.44 178 LYS A O 1
ATOM 1416 N N . TRP A 1 179 ? 1.756 -9.352 13.260 1.00 95.88 179 TRP A N 1
ATOM 1417 C CA . TRP A 1 179 ? 0.695 -10.120 12.611 1.00 95.88 179 TRP A CA 1
ATOM 1418 C C . TRP A 1 179 ? -0.497 -10.377 13.536 1.00 95.88 179 TRP A C 1
ATOM 1420 O O . TRP A 1 179 ? -1.639 -10.139 13.149 1.00 95.88 179 TRP A O 1
ATOM 1430 N N . GLY A 1 180 ? -0.250 -10.835 14.766 1.00 95.88 180 GLY A N 1
ATOM 1431 C CA . GLY A 1 180 ? -1.313 -11.173 15.712 1.00 95.88 180 GLY A CA 1
ATOM 1432 C C . GLY A 1 180 ? -2.095 -9.949 16.174 1.00 95.88 180 GLY A C 1
ATOM 1433 O O . GLY A 1 180 ? -3.318 -10.009 16.268 1.00 95.88 180 GLY A O 1
ATOM 1434 N N . HIS A 1 181 ? -1.397 -8.837 16.402 1.00 96.94 181 HIS A N 1
ATOM 1435 C CA . HIS A 1 181 ? -1.999 -7.565 16.797 1.00 96.94 181 HIS A CA 1
ATOM 1436 C C . HIS A 1 181 ? -2.910 -7.008 15.697 1.00 96.94 181 HIS A C 1
ATOM 1438 O O . HIS A 1 181 ? -4.068 -6.688 15.953 1.00 96.94 181 HIS A O 1
ATOM 1444 N N . LEU A 1 182 ? -2.440 -7.004 14.443 1.00 96.44 182 LEU A N 1
ATOM 1445 C CA . LEU A 1 182 ? -3.256 -6.580 13.302 1.00 96.44 182 LEU A CA 1
ATOM 1446 C C . LEU A 1 182 ? -4.430 -7.523 13.030 1.00 96.44 182 LEU A C 1
ATOM 1448 O O . LEU A 1 182 ? -5.519 -7.055 12.715 1.00 96.44 182 LEU A O 1
ATOM 1452 N N . LYS A 1 183 ? -4.249 -8.838 13.206 1.00 96.00 183 LYS A N 1
ATOM 1453 C CA . LYS A 1 183 ? -5.361 -9.791 13.116 1.00 96.00 183 LYS A CA 1
ATOM 1454 C C . LYS A 1 183 ? -6.464 -9.441 14.120 1.00 96.00 183 LYS A C 1
ATOM 1456 O O . LYS A 1 183 ? -7.629 -9.413 13.745 1.00 96.00 183 LYS A O 1
ATOM 1461 N N . GLN A 1 184 ? -6.107 -9.167 15.377 1.00 96.69 184 GLN A N 1
ATOM 1462 C CA . GLN A 1 184 ? -7.078 -8.785 16.409 1.00 96.69 184 GLN A CA 1
ATOM 1463 C C . GLN A 1 184 ? -7.783 -7.467 16.068 1.00 96.69 184 GLN A C 1
ATOM 1465 O O . GLN A 1 184 ? -9.000 -7.381 16.215 1.00 96.69 184 GLN A O 1
ATOM 1470 N N . LEU A 1 185 ? -7.048 -6.472 15.555 1.00 97.19 185 LEU A N 1
ATOM 1471 C CA . LEU A 1 185 ? -7.640 -5.235 15.042 1.00 97.19 185 LEU A CA 1
ATOM 1472 C C . LEU A 1 185 ? -8.696 -5.529 13.967 1.00 97.19 185 LEU A C 1
ATOM 1474 O O . LEU A 1 185 ? -9.820 -5.035 14.056 1.00 97.19 185 LEU A O 1
ATOM 1478 N N . HIS A 1 186 ? -8.353 -6.333 12.958 1.00 96.75 186 HIS A N 1
ATOM 1479 C CA . HIS A 1 186 ? -9.262 -6.639 11.849 1.00 96.75 186 HIS A CA 1
ATOM 1480 C C . HIS A 1 186 ? -10.462 -7.476 12.296 1.00 96.75 186 HIS A C 1
ATOM 1482 O O . HIS A 1 186 ? -11.570 -7.188 11.854 1.00 96.75 186 HIS A O 1
ATOM 1488 N N . ASP A 1 187 ? -10.284 -8.433 13.214 1.00 97.62 187 ASP A N 1
ATOM 1489 C CA . ASP A 1 187 ? -11.391 -9.201 13.801 1.00 97.62 187 ASP A CA 1
ATOM 1490 C C . ASP A 1 187 ? -12.425 -8.261 14.458 1.00 97.62 187 ASP A C 1
ATOM 1492 O O . ASP A 1 187 ? -13.633 -8.412 14.254 1.00 97.62 187 ASP A O 1
ATOM 1496 N N . VAL A 1 188 ? -11.962 -7.242 15.197 1.00 97.81 188 VAL A N 1
ATOM 1497 C CA . VAL A 1 188 ? -12.849 -6.251 15.822 1.00 97.81 188 VAL A CA 1
ATOM 1498 C C . VAL A 1 188 ? -13.522 -5.363 14.776 1.00 97.81 188 VAL A C 1
ATOM 1500 O O . VAL A 1 188 ? -14.738 -5.188 14.849 1.00 97.81 188 VAL A O 1
ATOM 1503 N N . LEU A 1 189 ? -12.786 -4.849 13.785 1.00 97.44 189 LEU A N 1
ATOM 1504 C CA . LEU A 1 189 ? -13.351 -4.004 12.723 1.00 97.44 189 LEU A CA 1
ATOM 1505 C C . LEU A 1 189 ? -14.410 -4.744 11.893 1.00 97.44 189 LEU A C 1
ATOM 1507 O O . LEU A 1 189 ? -15.467 -4.178 11.619 1.00 97.44 189 LEU A O 1
ATOM 1511 N N . HIS A 1 190 ? -14.174 -6.015 11.559 1.00 97.75 190 HIS A N 1
ATOM 1512 C CA . HIS A 1 190 ? -15.164 -6.858 10.889 1.00 97.75 190 HIS A CA 1
ATOM 1513 C C . HIS A 1 190 ? -16.408 -7.085 11.753 1.00 97.75 190 HIS A C 1
ATOM 1515 O O . HIS A 1 190 ? -17.524 -7.056 11.238 1.00 97.75 190 HIS A O 1
ATOM 1521 N N . SER A 1 191 ? -16.257 -7.248 13.073 1.00 97.81 191 SER A N 1
ATOM 1522 C CA . SER A 1 191 ? -17.413 -7.444 13.962 1.00 97.81 191 SER A CA 1
ATOM 1523 C C . SER A 1 191 ? -18.377 -6.244 13.991 1.00 97.81 191 SER A C 1
ATOM 1525 O O . SER A 1 191 ? -19.560 -6.415 14.291 1.00 97.81 191 SER A O 1
ATOM 1527 N N . ILE A 1 192 ? -17.892 -5.047 13.635 1.00 97.81 192 ILE A N 1
ATOM 1528 C CA . ILE A 1 192 ? -18.664 -3.794 13.594 1.00 97.81 192 ILE A CA 1
ATOM 1529 C C . ILE A 1 192 ? -18.870 -3.233 12.180 1.00 97.81 192 ILE A C 1
ATOM 1531 O O . ILE A 1 192 ? -19.353 -2.111 12.030 1.00 97.81 192 ILE A O 1
ATOM 1535 N N . GLU A 1 193 ? -18.556 -4.002 11.135 1.00 97.75 193 GLU A N 1
ATOM 1536 C CA . GLU A 1 193 ? -18.557 -3.553 9.734 1.00 97.75 193 GLU A CA 1
ATOM 1537 C C . GLU A 1 193 ? -19.881 -2.904 9.309 1.00 97.75 193 GLU A C 1
ATOM 1539 O O . GLU A 1 193 ? -19.890 -1.838 8.690 1.00 97.75 193 GLU A O 1
ATOM 1544 N N . TYR A 1 194 ? -21.015 -3.498 9.693 1.00 97.25 194 TYR A N 1
ATOM 1545 C CA . TYR A 1 194 ? -22.338 -2.951 9.382 1.00 97.25 194 TYR A CA 1
ATOM 1546 C C . TYR A 1 194 ? -22.525 -1.531 9.939 1.00 97.25 194 TYR A C 1
ATOM 1548 O O . TYR A 1 194 ? -23.060 -0.662 9.254 1.00 97.25 194 TYR A O 1
ATOM 1556 N N . ILE A 1 195 ? -22.051 -1.283 11.163 1.00 97.69 195 ILE A N 1
ATOM 1557 C CA . ILE A 1 195 ? -22.161 0.017 11.835 1.00 97.69 195 ILE A CA 1
ATOM 1558 C C . ILE A 1 195 ? -21.206 1.025 11.182 1.00 97.69 195 ILE A C 1
ATOM 1560 O O . ILE A 1 195 ? -21.599 2.164 10.949 1.00 97.69 195 ILE A O 1
ATOM 1564 N N . LEU A 1 196 ? -19.992 0.603 10.810 1.00 96.88 196 LEU A N 1
ATOM 1565 C CA . LEU A 1 196 ? -19.025 1.458 10.107 1.00 96.88 196 LEU A CA 1
ATOM 1566 C C . LEU A 1 196 ? -19.506 1.887 8.715 1.00 96.88 196 LEU A C 1
ATOM 1568 O O . LEU A 1 196 ? -19.185 2.983 8.267 1.00 96.88 196 LEU A O 1
ATOM 1572 N N . THR A 1 197 ? -20.264 1.028 8.031 1.00 95.94 197 THR A N 1
ATOM 1573 C CA . THR A 1 197 ? -20.704 1.254 6.645 1.00 95.94 197 THR A CA 1
ATOM 1574 C C . THR A 1 197 ? -22.087 1.897 6.524 1.00 95.94 197 THR A C 1
ATOM 1576 O O . THR A 1 197 ? -22.381 2.479 5.483 1.00 95.94 197 THR A O 1
ATOM 1579 N N . ASN A 1 198 ? -22.931 1.821 7.561 1.00 96.50 198 ASN A N 1
ATOM 1580 C CA . ASN A 1 198 ? -24.313 2.331 7.528 1.00 96.50 198 ASN A CA 1
ATOM 1581 C C . ASN A 1 198 ? -24.634 3.354 8.630 1.00 96.50 198 ASN A C 1
ATOM 1583 O O . ASN A 1 198 ? -25.735 3.903 8.639 1.00 96.50 198 ASN A O 1
ATOM 1587 N N . GLY A 1 199 ? -23.733 3.562 9.593 1.00 96.50 199 GLY A N 1
ATOM 1588 C CA . GLY A 1 199 ? -23.959 4.441 10.738 1.00 96.50 199 GLY A CA 1
ATOM 1589 C C . GLY A 1 199 ? -23.626 5.907 10.466 1.00 96.50 199 GLY A C 1
ATOM 1590 O O . GLY A 1 199 ? -22.706 6.227 9.714 1.00 96.50 199 GLY A O 1
ATOM 1591 N N . ASP A 1 200 ? -24.344 6.800 11.145 1.00 97.12 200 ASP A N 1
ATOM 1592 C CA . ASP A 1 200 ? -24.006 8.220 11.214 1.00 97.12 200 ASP A CA 1
ATOM 1593 C C . ASP A 1 200 ? -22.789 8.426 12.125 1.00 97.12 200 ASP A C 1
ATOM 1595 O O . ASP A 1 200 ? -22.673 7.792 13.177 1.00 97.12 200 ASP A O 1
ATOM 1599 N N . VAL A 1 201 ? -21.900 9.351 11.752 1.00 96.81 201 VAL A N 1
ATOM 1600 C CA . VAL A 1 201 ? -20.668 9.634 12.505 1.00 96.81 201 VAL A CA 1
ATOM 1601 C C . VAL A 1 201 ? -20.816 10.903 13.336 1.00 96.81 201 VAL A C 1
ATOM 1603 O O . VAL A 1 201 ? -21.160 11.968 12.820 1.00 96.81 201 VAL A O 1
ATOM 1606 N N . LYS A 1 202 ? -20.490 10.815 14.626 1.00 97.00 202 LYS A N 1
ATOM 1607 C CA . LYS A 1 202 ? -20.435 11.949 15.558 1.00 97.00 202 LYS A CA 1
ATOM 1608 C C . LYS A 1 202 ? -19.099 11.961 16.290 1.00 97.00 202 LYS A C 1
ATOM 1610 O O . LYS A 1 202 ? -18.514 10.915 16.544 1.00 97.00 202 LYS A O 1
ATOM 1615 N N . ASN A 1 203 ? -18.630 13.153 16.646 1.00 97.31 203 ASN A N 1
ATOM 1616 C CA . ASN A 1 203 ? -17.401 13.333 17.414 1.00 97.31 203 ASN A CA 1
ATOM 1617 C C . ASN A 1 203 ? -17.705 14.051 18.727 1.00 97.31 203 ASN A C 1
ATOM 1619 O O . ASN A 1 203 ? -18.381 15.079 18.726 1.00 97.31 203 ASN A O 1
ATOM 1623 N N . GLU A 1 204 ? -17.156 13.546 19.826 1.00 96.75 204 GLU A N 1
ATOM 1624 C CA . GLU A 1 204 ? -17.256 14.141 21.155 1.00 96.75 204 GLU A CA 1
ATOM 1625 C C . GLU A 1 204 ? -15.855 14.346 21.735 1.00 96.75 204 GLU A C 1
ATOM 1627 O O . GLU A 1 204 ? -15.006 13.457 21.696 1.00 96.75 204 GLU A O 1
ATOM 1632 N N . LYS A 1 205 ? -15.589 15.535 22.276 1.00 97.69 205 LYS A N 1
ATOM 1633 C CA . LYS A 1 205 ? -14.323 15.819 22.952 1.00 97.69 205 LYS A CA 1
ATOM 1634 C C . LYS A 1 205 ? -14.418 15.391 24.411 1.00 97.69 205 LYS A C 1
ATOM 1636 O O . LYS A 1 205 ? -15.176 15.995 25.163 1.00 97.69 205 LYS A O 1
ATOM 1641 N N . LEU A 1 206 ? -13.603 14.419 24.815 1.00 96.56 206 LEU A N 1
ATOM 1642 C CA . LEU A 1 206 ? -13.599 13.902 26.188 1.00 96.56 206 LEU A CA 1
ATOM 1643 C C . LEU A 1 206 ? -12.615 14.648 27.091 1.00 96.56 206 LEU A C 1
ATOM 1645 O O . LEU A 1 206 ? -12.889 14.887 28.264 1.00 96.56 206 LEU A O 1
ATOM 1649 N N . SER A 1 207 ? -11.453 15.024 26.557 1.00 93.81 207 SER A N 1
ATOM 1650 C CA . SER A 1 207 ? -10.453 15.814 27.280 1.00 93.81 207 SER A CA 1
ATOM 1651 C C . SER A 1 207 ? -9.494 16.513 26.305 1.00 93.81 207 SER A C 1
ATOM 1653 O O . SER A 1 207 ? -9.790 16.666 25.116 1.00 93.81 207 SER A O 1
ATOM 1655 N N . ASN A 1 208 ? -8.354 17.015 26.789 1.00 91.44 208 ASN A N 1
ATOM 1656 C CA . ASN A 1 208 ? -7.323 17.544 25.901 1.00 91.44 208 ASN A CA 1
ATOM 1657 C C . ASN A 1 208 ? -6.662 16.395 25.122 1.00 91.44 208 ASN A C 1
ATOM 1659 O O . ASN A 1 208 ? -6.082 15.511 25.742 1.00 91.44 208 ASN A O 1
ATOM 1663 N N . LEU A 1 209 ? -6.722 16.440 23.786 1.00 94.56 209 LEU A N 1
ATOM 1664 C CA . LEU A 1 209 ? -6.181 15.419 22.870 1.00 94.56 209 LEU A CA 1
ATOM 1665 C C . LEU A 1 209 ? -6.852 14.033 22.948 1.00 94.56 209 LEU A C 1
ATOM 1667 O O . LEU A 1 209 ? -6.382 13.106 22.293 1.00 94.56 209 LEU A O 1
ATOM 1671 N N . VAL A 1 210 ? -7.968 13.901 23.680 1.00 97.75 210 VAL A N 1
ATOM 1672 C CA . VAL A 1 210 ? -8.798 12.687 23.671 1.00 97.75 210 VAL A CA 1
ATOM 1673 C C . VAL A 1 210 ? -10.175 12.973 23.086 1.00 97.75 210 VAL A C 1
ATOM 1675 O O . VAL A 1 210 ? -10.915 13.826 23.590 1.00 97.75 210 VAL A O 1
ATOM 1678 N N . MET A 1 211 ? -10.516 12.237 22.032 1.00 98.12 211 MET A N 1
ATOM 1679 C CA . MET A 1 211 ? -11.774 12.339 21.289 1.00 98.12 211 MET A CA 1
ATOM 1680 C C . MET A 1 211 ? -12.472 10.979 21.245 1.00 98.12 211 MET A C 1
ATOM 1682 O O . MET A 1 211 ? -11.809 9.952 21.126 1.00 98.12 211 MET A O 1
ATOM 1686 N N . ALA A 1 212 ? -13.800 10.979 21.298 1.00 98.44 212 ALA A N 1
ATOM 1687 C CA . ALA A 1 212 ? -14.633 9.837 20.957 1.00 98.44 212 ALA A CA 1
ATOM 1688 C C . ALA A 1 212 ? -15.215 10.035 19.552 1.00 98.44 212 ALA A C 1
ATOM 1690 O O . ALA A 1 212 ? -15.900 11.027 19.305 1.00 98.44 212 ALA A O 1
ATOM 1691 N N . THR A 1 213 ? -14.961 9.095 18.642 1.00 98.38 213 THR A N 1
ATOM 1692 C CA . THR A 1 213 ? -15.679 8.982 17.363 1.00 98.38 213 THR A CA 1
ATOM 1693 C C . THR A 1 213 ? -16.741 7.904 17.510 1.00 98.38 213 THR A C 1
ATOM 1695 O O . THR A 1 213 ? -16.421 6.768 17.850 1.00 98.38 213 THR A O 1
ATOM 1698 N N . ILE A 1 214 ? -17.997 8.256 17.272 1.00 98.50 214 ILE A N 1
ATOM 1699 C CA . ILE A 1 214 ? -19.164 7.406 17.502 1.00 98.50 214 ILE A CA 1
ATOM 1700 C C . ILE A 1 214 ? -19.813 7.138 16.149 1.00 98.50 214 ILE A C 1
ATOM 1702 O O . ILE A 1 214 ? -20.232 8.082 15.480 1.00 98.50 214 ILE A O 1
ATOM 1706 N N . TYR A 1 215 ? -19.900 5.868 15.770 1.00 98.31 215 TYR A N 1
ATOM 1707 C CA . TYR A 1 215 ? -20.705 5.403 14.645 1.00 98.31 215 TYR A CA 1
ATOM 1708 C C . TYR A 1 215 ? -22.010 4.850 15.200 1.00 98.31 215 TYR A C 1
ATOM 1710 O O . TYR A 1 215 ? -21.982 3.965 16.053 1.00 98.31 215 TYR A O 1
ATOM 1718 N N . GLU A 1 216 ? -23.144 5.370 14.745 1.00 97.44 216 GLU A N 1
ATOM 1719 C CA . GLU A 1 216 ? -24.453 5.054 15.313 1.00 97.44 216 GLU A CA 1
ATOM 1720 C C . GLU A 1 216 ? -25.462 4.699 14.220 1.00 97.44 216 GLU A C 1
ATOM 1722 O O . GLU A 1 216 ? -25.668 5.430 13.255 1.00 97.44 216 GLU A O 1
ATOM 1727 N N . THR A 1 217 ? -26.126 3.565 14.402 1.00 96.75 217 THR A N 1
ATOM 1728 C CA . THR A 1 217 ? -27.335 3.181 13.668 1.00 96.75 217 THR A CA 1
ATOM 1729 C C . THR A 1 217 ? -28.543 3.324 14.597 1.00 96.75 217 THR A C 1
ATOM 1731 O O . THR A 1 217 ? -28.400 3.613 15.781 1.00 96.75 217 THR A O 1
ATOM 1734 N N . LYS A 1 218 ? -29.759 3.053 14.109 1.00 92.94 218 LYS A N 1
ATOM 1735 C CA . LYS A 1 218 ? -30.964 3.078 14.964 1.00 92.94 218 LYS A CA 1
ATOM 1736 C C . LYS A 1 218 ? -30.927 2.077 16.127 1.00 92.94 218 LYS A C 1
ATOM 1738 O O . LYS A 1 218 ? -31.677 2.244 17.083 1.00 92.94 218 LYS A O 1
ATOM 1743 N N . GLU A 1 219 ? -30.117 1.025 16.018 1.00 91.31 219 GLU A N 1
ATOM 1744 C CA . GLU A 1 219 ? -30.146 -0.128 16.926 1.00 91.31 219 GLU A CA 1
ATOM 1745 C C . GLU A 1 219 ? -28.851 -0.305 17.722 1.00 91.31 219 GLU A C 1
ATOM 1747 O O . GLU A 1 219 ? -28.878 -0.852 18.824 1.00 91.31 219 GLU A O 1
ATOM 1752 N N . LYS A 1 220 ? -27.710 0.104 17.157 1.00 95.50 220 LYS A N 1
ATOM 1753 C CA . LYS A 1 220 ? -26.376 -0.165 17.703 1.00 95.50 220 LYS A CA 1
ATOM 1754 C C . LYS A 1 220 ? -25.422 0.986 17.436 1.00 95.50 220 LYS A C 1
ATOM 1756 O O . LYS A 1 220 ? -25.532 1.642 16.397 1.00 95.50 220 LYS A O 1
ATOM 1761 N N . SER A 1 221 ? -24.432 1.114 18.312 1.00 97.44 221 SER A N 1
ATOM 1762 C CA . SER A 1 221 ? -23.351 2.084 18.180 1.00 97.44 221 SER A CA 1
ATOM 1763 C C . SER A 1 221 ? -22.005 1.432 18.468 1.00 97.44 221 SER A C 1
ATOM 1765 O O . SER A 1 221 ? -21.915 0.576 19.345 1.00 97.44 221 SER A O 1
ATOM 1767 N N . SER A 1 222 ? -20.970 1.872 17.758 1.00 98.44 222 SER A N 1
ATOM 1768 C CA . SER A 1 222 ? -19.575 1.505 18.007 1.00 98.44 222 SER A CA 1
ATOM 1769 C C . SER A 1 222 ? -18.740 2.766 18.167 1.00 98.44 222 SER A C 1
ATOM 1771 O O . SER A 1 222 ? -18.951 3.759 17.468 1.00 98.44 222 SER A O 1
ATOM 1773 N N . CYS A 1 223 ? -17.797 2.739 19.103 1.00 98.56 223 CYS A N 1
ATOM 1774 C CA . CYS A 1 223 ? -17.060 3.922 19.520 1.00 98.56 223 CYS A CA 1
ATOM 1775 C C . CYS A 1 223 ? -15.550 3.708 19.434 1.00 98.56 223 CYS A C 1
ATOM 1777 O O 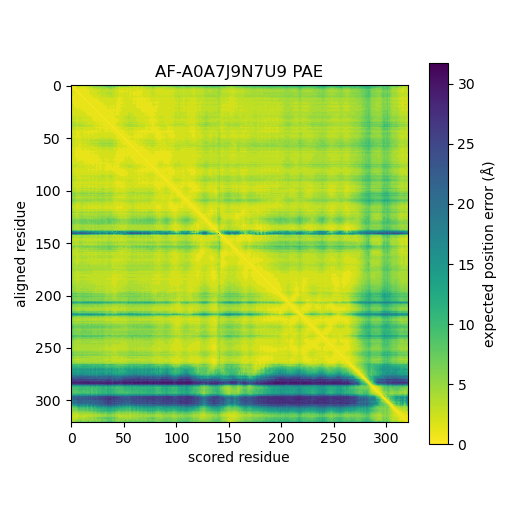. CYS A 1 223 ? -15.039 2.633 19.739 1.00 98.56 223 CYS A O 1
ATOM 1779 N N . PHE A 1 224 ? -14.840 4.771 19.072 1.00 98.62 224 PHE A N 1
ATOM 1780 C CA . PHE A 1 224 ? -13.385 4.835 19.038 1.00 98.62 224 PHE A CA 1
ATOM 1781 C C . PHE A 1 224 ? -12.925 5.951 19.967 1.00 98.62 224 PHE A C 1
ATOM 1783 O O . PHE A 1 224 ? -13.277 7.107 19.740 1.00 98.62 224 PHE A O 1
ATOM 1790 N N . LEU A 1 225 ? -12.145 5.629 20.999 1.00 98.62 225 LEU A N 1
ATOM 1791 C CA . LEU A 1 225 ? -11.546 6.624 21.891 1.00 98.62 225 LEU A CA 1
ATOM 1792 C C . LEU A 1 225 ? -10.093 6.832 21.479 1.00 98.62 225 LEU A C 1
ATOM 1794 O O . LEU A 1 225 ? -9.253 5.976 21.739 1.00 98.62 225 LEU A O 1
ATOM 1798 N N . SER A 1 226 ? -9.799 7.948 20.820 1.00 98.00 226 SER A N 1
ATOM 1799 C CA . SER A 1 226 ? -8.461 8.270 20.322 1.00 98.00 226 SER A CA 1
ATOM 1800 C C . SER A 1 226 ? -7.743 9.222 21.271 1.00 98.00 226 SER A C 1
ATOM 1802 O O . SER A 1 226 ? -8.243 10.325 21.498 1.00 98.00 226 SER A O 1
ATOM 1804 N N . ASN A 1 227 ? -6.567 8.839 21.766 1.00 98.06 227 ASN A N 1
ATOM 1805 C CA . ASN A 1 227 ? -5.628 9.719 22.457 1.00 98.06 227 ASN A CA 1
ATOM 1806 C C . ASN A 1 227 ? -4.464 10.072 21.518 1.00 98.06 227 ASN A C 1
ATOM 1808 O O . ASN A 1 227 ? -3.577 9.252 21.280 1.00 98.06 227 ASN A O 1
ATOM 1812 N N . THR A 1 228 ? -4.452 11.302 21.003 1.00 96.94 228 THR A N 1
ATOM 1813 C CA . THR A 1 228 ? -3.404 11.791 20.090 1.00 96.94 228 THR A CA 1
ATOM 1814 C C . THR A 1 228 ? -2.193 12.378 20.819 1.00 96.94 228 THR A C 1
ATOM 1816 O O . THR A 1 228 ? -1.248 12.850 20.186 1.00 96.94 228 THR A O 1
ATOM 1819 N N . ASN A 1 229 ? -2.172 12.344 22.156 1.00 96.75 229 ASN A N 1
ATOM 1820 C CA . ASN A 1 229 ? -0.993 12.719 22.924 1.00 96.75 229 ASN A CA 1
ATOM 1821 C C . ASN A 1 229 ? 0.085 11.636 22.790 1.00 96.75 229 ASN A C 1
ATOM 1823 O O . ASN A 1 229 ? -0.119 10.501 23.203 1.00 96.75 229 ASN A O 1
ATOM 1827 N N . THR A 1 230 ? 1.255 11.994 22.265 1.00 95.25 230 THR A N 1
ATOM 1828 C CA . THR A 1 230 ? 2.368 11.058 22.024 1.00 95.25 230 THR A CA 1
ATOM 1829 C C . THR A 1 230 ? 3.177 10.698 23.271 1.00 95.25 230 THR A C 1
ATOM 1831 O O . THR A 1 230 ? 4.110 9.904 23.185 1.00 95.25 230 THR A O 1
ATOM 1834 N N . LYS A 1 231 ? 2.876 11.301 24.428 1.00 95.69 231 LYS A N 1
ATOM 1835 C CA . LYS A 1 231 ? 3.688 11.168 25.651 1.00 95.69 231 LYS A CA 1
ATOM 1836 C C . LYS A 1 231 ? 2.898 10.853 26.911 1.00 95.69 231 LYS A C 1
ATOM 1838 O O . LYS A 1 231 ? 3.506 10.475 27.908 1.00 95.69 231 LYS A O 1
ATOM 1843 N N . THR A 1 232 ? 1.592 11.099 26.930 1.00 97.25 232 THR A N 1
ATOM 1844 C CA . THR A 1 232 ? 0.806 11.049 28.167 1.00 97.25 232 THR A CA 1
ATOM 1845 C C . THR A 1 232 ? -0.445 10.210 27.989 1.00 97.25 232 THR A C 1
ATOM 1847 O O . THR A 1 232 ? -1.276 10.486 27.122 1.00 97.25 232 THR A O 1
ATOM 1850 N N . ASP A 1 233 ? -0.578 9.211 28.856 1.00 97.81 233 ASP A N 1
ATOM 1851 C CA . ASP A 1 233 ? -1.784 8.403 28.981 1.00 97.81 233 ASP A CA 1
ATOM 1852 C C . ASP A 1 233 ? -2.938 9.233 29.550 1.00 97.81 233 ASP A C 1
ATOM 1854 O O . ASP A 1 233 ? -2.733 10.196 30.295 1.00 97.81 233 ASP A O 1
ATOM 1858 N N . ALA A 1 234 ? -4.168 8.840 29.237 1.00 97.69 234 ALA A N 1
ATOM 1859 C CA . ALA A 1 234 ? -5.360 9.533 29.695 1.00 97.69 234 ALA A CA 1
ATOM 1860 C C . ALA A 1 234 ? -6.324 8.591 30.419 1.0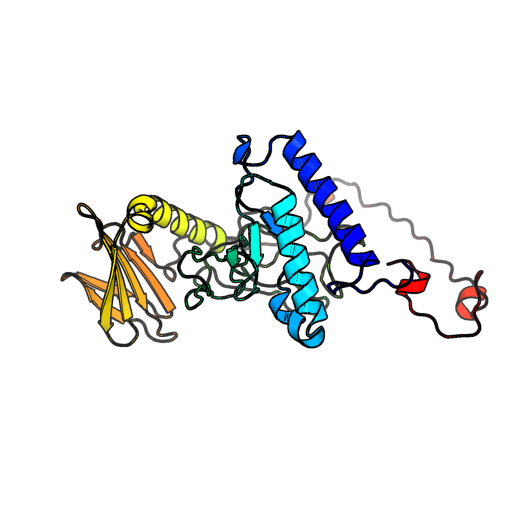0 97.69 234 ALA A C 1
ATOM 1862 O O . ALA A 1 234 ? -6.547 7.458 30.002 1.00 97.69 234 ALA A O 1
ATOM 1863 N N . ASN A 1 235 ? -6.947 9.103 31.482 1.00 97.81 235 ASN A N 1
ATOM 1864 C CA . ASN A 1 235 ? -8.150 8.520 32.069 1.00 97.81 235 ASN A CA 1
ATOM 1865 C C . ASN A 1 235 ? -9.326 9.437 31.724 1.00 97.81 235 ASN A C 1
ATOM 1867 O O . ASN A 1 235 ? -9.328 10.601 32.128 1.00 97.81 235 ASN A O 1
ATOM 1871 N N . VAL A 1 236 ? -10.297 8.938 30.961 1.00 97.50 236 VAL A N 1
ATOM 1872 C CA . VAL A 1 236 ? -11.462 9.714 30.505 1.00 97.50 236 VAL A CA 1
ATOM 1873 C C . VAL A 1 236 ? -12.763 9.033 30.899 1.00 97.50 236 VAL A C 1
ATOM 1875 O O . VAL A 1 236 ? -12.835 7.808 30.931 1.00 97.50 236 VAL A O 1
ATOM 1878 N N . ASN A 1 237 ? -13.795 9.823 31.196 1.00 96.94 237 ASN A N 1
ATOM 1879 C CA . ASN A 1 237 ? -15.146 9.310 31.402 1.00 96.94 237 ASN A CA 1
ATOM 1880 C C . ASN A 1 237 ? -15.931 9.412 30.089 1.00 96.94 237 ASN A C 1
ATOM 1882 O O . ASN A 1 237 ? -15.995 10.490 29.504 1.00 96.94 237 ASN A O 1
ATOM 1886 N N . PHE A 1 238 ? -16.521 8.307 29.641 1.00 97.31 238 PHE A N 1
ATOM 1887 C CA . PHE A 1 238 ? -17.385 8.261 28.464 1.00 97.31 238 PHE A CA 1
ATOM 1888 C C . PHE A 1 238 ? -18.593 7.368 28.759 1.00 97.31 238 PHE A C 1
ATOM 1890 O O . PHE A 1 238 ? -18.443 6.230 29.202 1.00 97.31 238 PHE A O 1
ATOM 1897 N N . GLY A 1 239 ? -19.808 7.903 28.603 1.00 93.25 239 GLY A N 1
ATOM 1898 C CA . GLY A 1 239 ? -21.038 7.175 28.943 1.00 93.25 239 GLY A CA 1
ATOM 1899 C C . GLY A 1 239 ? -21.131 6.741 30.416 1.00 93.25 239 GLY A C 1
ATOM 1900 O O . GLY A 1 239 ? -21.770 5.735 30.717 1.00 93.25 239 GLY A O 1
ATOM 1901 N N . GLY A 1 240 ? -20.471 7.457 31.336 1.00 95.38 240 GLY A N 1
ATOM 1902 C CA . GLY A 1 240 ? -20.412 7.111 32.761 1.00 95.38 240 GLY A CA 1
ATOM 1903 C C . GLY A 1 240 ? -19.365 6.050 33.126 1.00 95.38 240 GLY A C 1
ATOM 1904 O O . GLY A 1 240 ? -19.214 5.749 34.309 1.00 95.38 240 GLY A O 1
ATOM 1905 N N . ILE A 1 241 ? -18.614 5.521 32.155 1.00 97.25 241 ILE A N 1
ATOM 1906 C CA . ILE A 1 241 ? -17.553 4.522 32.350 1.00 97.25 241 ILE A CA 1
ATOM 1907 C C . ILE A 1 241 ? -16.189 5.211 32.232 1.00 97.25 241 ILE A C 1
ATOM 1909 O O . ILE A 1 241 ? -15.989 6.058 31.362 1.00 97.25 241 ILE A O 1
ATOM 1913 N N . ASN A 1 242 ? -15.249 4.868 33.115 1.00 97.56 242 ASN A N 1
ATOM 1914 C CA . ASN A 1 242 ? -13.881 5.382 33.054 1.00 97.56 242 ASN A CA 1
ATOM 1915 C C . ASN A 1 242 ? -13.009 4.464 32.191 1.00 97.56 242 ASN A C 1
ATOM 1917 O O . ASN A 1 242 ? -12.911 3.272 32.475 1.00 97.56 242 ASN A O 1
ATOM 1921 N N . TYR A 1 243 ? -12.334 5.035 31.196 1.00 98.19 243 TYR A N 1
ATOM 1922 C CA . TYR A 1 243 ? -11.417 4.327 30.308 1.00 98.19 243 TYR A CA 1
ATOM 1923 C C . TYR A 1 243 ? -9.991 4.836 30.481 1.00 98.19 243 TYR A C 1
ATOM 1925 O O . TYR A 1 243 ? -9.758 6.047 30.514 1.00 98.19 243 TYR A O 1
ATOM 1933 N N . PHE A 1 244 ? -9.045 3.899 30.536 1.00 98.12 244 PHE A N 1
ATOM 1934 C CA . PHE A 1 244 ? -7.616 4.173 30.423 1.00 98.12 244 PHE A CA 1
ATOM 1935 C C . PHE A 1 244 ? -7.185 4.030 28.960 1.00 98.12 244 PHE A C 1
ATOM 1937 O O . PHE A 1 244 ? -7.176 2.917 28.419 1.00 98.12 244 PHE A O 1
ATOM 1944 N N . VAL A 1 245 ? -6.825 5.156 28.343 1.00 98.19 245 VAL A N 1
ATOM 1945 C CA . VAL A 1 245 ? -6.414 5.262 26.939 1.00 98.19 245 VAL A CA 1
ATOM 1946 C C . VAL A 1 245 ? -4.932 5.669 26.897 1.00 98.19 245 VAL A C 1
ATOM 1948 O O . VAL A 1 245 ? -4.620 6.840 27.152 1.00 98.19 245 VAL A O 1
ATOM 1951 N N . PRO A 1 246 ? -4.006 4.730 26.614 1.00 98.19 246 PRO A N 1
ATOM 1952 C CA . PRO A 1 246 ? -2.576 5.018 26.516 1.00 98.19 246 PRO A CA 1
ATOM 1953 C C . PRO A 1 246 ? -2.244 6.153 25.542 1.00 98.19 246 PRO A C 1
ATOM 1955 O O . PRO A 1 246 ? -3.024 6.451 24.631 1.00 98.19 246 PRO A O 1
ATOM 1958 N N . ALA A 1 247 ? -1.080 6.770 25.719 1.00 97.56 247 ALA A N 1
ATOM 1959 C CA . ALA A 1 247 ? -0.510 7.708 24.760 1.00 97.56 247 ALA A CA 1
ATOM 1960 C C . ALA A 1 247 ? -0.461 7.092 23.351 1.00 97.56 247 ALA A C 1
ATOM 1962 O O . ALA A 1 247 ? -0.136 5.915 23.200 1.00 97.56 247 ALA A O 1
ATOM 1963 N N . TRP A 1 248 ? -0.767 7.897 22.331 1.00 97.38 248 TRP A N 1
ATOM 1964 C CA . TRP A 1 248 ? -0.762 7.498 20.919 1.00 97.38 248 TRP A CA 1
ATOM 1965 C C . TRP A 1 248 ? -1.539 6.201 20.659 1.00 97.38 248 TRP A C 1
ATOM 1967 O O . TRP A 1 248 ? -1.024 5.239 20.089 1.00 97.38 248 TRP A O 1
ATOM 1977 N N . SER A 1 249 ? -2.787 6.149 21.130 1.00 98.12 249 SER A N 1
ATOM 1978 C CA . SER A 1 249 ? -3.598 4.943 20.994 1.00 98.12 249 SER A CA 1
ATOM 1979 C C . SER A 1 249 ? -5.064 5.210 20.698 1.00 98.12 249 SER A C 1
ATOM 1981 O O . SER A 1 249 ? -5.596 6.289 20.971 1.00 98.12 249 SER A O 1
ATOM 1983 N N . ILE A 1 250 ? -5.719 4.194 20.139 1.00 98.31 250 ILE A N 1
ATOM 1984 C CA . ILE A 1 250 ? -7.157 4.172 19.901 1.00 98.31 250 ILE A CA 1
ATOM 1985 C C . ILE A 1 250 ? -7.735 2.934 20.578 1.00 98.31 250 ILE A C 1
ATOM 1987 O O . ILE A 1 250 ? -7.335 1.815 20.257 1.00 98.31 250 ILE A O 1
ATOM 1991 N N . SER A 1 251 ? -8.686 3.133 21.488 1.00 98.50 251 SER A N 1
ATOM 1992 C CA . SER A 1 251 ? -9.533 2.066 22.028 1.00 98.50 251 SER A CA 1
ATOM 1993 C C . SER A 1 251 ? -10.762 1.880 21.143 1.00 98.50 251 SER A C 1
ATOM 1995 O O . SER A 1 251 ? -11.414 2.864 20.801 1.00 98.50 251 SER A O 1
ATOM 1997 N N . ILE A 1 252 ? -11.099 0.637 20.801 1.00 98.62 252 ILE A N 1
ATOM 1998 C CA . ILE A 1 252 ? -12.267 0.276 19.991 1.00 98.62 252 ILE A CA 1
ATOM 1999 C C . ILE A 1 252 ? -13.286 -0.427 20.884 1.00 98.62 252 ILE A C 1
ATOM 2001 O O . ILE A 1 252 ? -12.978 -1.432 21.530 1.00 98.62 252 ILE A O 1
ATOM 2005 N N . LEU A 1 253 ? -14.499 0.119 20.908 1.00 98.56 253 LEU A N 1
ATOM 2006 C CA . LEU A 1 253 ? -15.613 -0.336 21.725 1.00 98.56 253 LEU A CA 1
ATOM 2007 C C . LEU A 1 253 ? -16.763 -0.739 20.800 1.00 98.56 253 LEU A C 1
ATOM 2009 O O . LEU A 1 253 ? -17.497 0.142 20.334 1.00 98.56 253 LEU A O 1
ATOM 2013 N N . PRO A 1 254 ? -16.938 -2.039 20.509 1.00 98.12 254 PRO A N 1
ATOM 2014 C CA . PRO A 1 254 ? -17.946 -2.496 19.559 1.00 98.12 254 PRO A CA 1
ATOM 2015 C C . PRO A 1 254 ? -19.381 -2.099 19.907 1.00 98.12 254 PRO A C 1
ATOM 2017 O O . PRO A 1 254 ? -20.196 -1.925 19.005 1.00 98.12 254 PRO A O 1
ATOM 2020 N N . ASP A 1 255 ? -19.668 -1.921 21.195 1.00 96.75 255 ASP A N 1
ATOM 2021 C CA . ASP A 1 255 ? -20.972 -1.566 21.760 1.00 96.75 255 ASP A CA 1
ATOM 2022 C C . ASP A 1 255 ? -20.964 -0.215 22.507 1.00 96.75 255 ASP A C 1
ATOM 2024 O O . ASP A 1 255 ? -21.893 0.093 23.260 1.00 96.75 255 ASP A O 1
ATOM 2028 N N . CYS A 1 256 ? -19.896 0.577 22.338 1.00 97.56 256 CYS A N 1
ATOM 2029 C CA . CYS A 1 256 ? -19.630 1.811 23.086 1.00 97.56 256 CYS A CA 1
ATOM 2030 C C . CYS A 1 256 ? -19.525 1.645 24.619 1.00 97.56 256 CYS A C 1
ATOM 2032 O O . CYS A 1 256 ? -19.640 2.640 25.341 1.00 97.56 256 CYS A O 1
ATOM 2034 N N . ARG A 1 257 ? -19.296 0.424 25.128 1.00 96.88 257 ARG A N 1
ATOM 2035 C CA . ARG A 1 257 ? -19.168 0.131 26.567 1.00 96.88 257 ARG A CA 1
ATOM 2036 C C . ARG A 1 257 ? -17.934 -0.695 26.917 1.00 96.88 257 ARG A C 1
ATOM 2038 O O . ARG A 1 257 ? -17.217 -0.337 27.846 1.00 96.88 257 ARG A O 1
ATOM 2045 N N . GLU A 1 258 ? -17.689 -1.802 26.227 1.00 97.38 258 GLU A N 1
ATOM 2046 C CA . GLU A 1 258 ? -16.550 -2.678 26.517 1.00 97.38 258 GLU A CA 1
ATOM 2047 C C . GLU A 1 258 ? -15.417 -2.433 25.515 1.00 97.38 258 GLU A C 1
ATOM 2049 O O . GLU A 1 258 ? -15.622 -2.452 24.302 1.00 97.38 258 GLU A O 1
ATOM 2054 N N . GLU A 1 259 ? -14.204 -2.180 26.017 1.00 98.12 259 GLU A N 1
ATOM 2055 C CA . GLU A 1 259 ? -13.011 -2.085 25.171 1.00 98.12 259 GLU A CA 1
ATOM 2056 C C . GLU A 1 259 ? -12.622 -3.487 24.693 1.00 98.12 259 GLU A C 1
ATOM 2058 O O . GLU A 1 259 ? -12.107 -4.292 25.466 1.00 98.12 259 GLU A O 1
ATOM 2063 N N . ALA A 1 260 ? -12.834 -3.763 23.407 1.00 98.12 260 ALA A N 1
ATOM 2064 C CA . ALA A 1 260 ? -12.438 -5.031 22.797 1.00 98.12 260 ALA A CA 1
ATOM 2065 C C . ALA A 1 260 ? -10.978 -5.021 22.325 1.00 98.12 260 ALA A C 1
ATOM 2067 O O . ALA A 1 260 ? -10.345 -6.070 22.211 1.00 98.12 260 ALA A O 1
ATOM 2068 N N . TYR A 1 261 ? -10.446 -3.837 22.014 1.00 98.25 261 TYR A N 1
ATOM 2069 C CA . TYR A 1 261 ? -9.098 -3.668 21.487 1.00 98.25 261 TYR A CA 1
ATOM 2070 C C . TYR A 1 261 ? -8.568 -2.267 21.785 1.00 98.25 261 TYR A C 1
ATOM 2072 O O . TYR A 1 261 ? -9.322 -1.296 21.760 1.00 98.25 261 TYR A O 1
ATOM 2080 N N . ASN A 1 262 ? -7.260 -2.143 22.005 1.00 98.31 262 ASN A N 1
ATOM 2081 C CA . ASN A 1 262 ? -6.566 -0.859 21.986 1.00 98.31 262 ASN A CA 1
ATOM 2082 C C . ASN A 1 262 ? -5.250 -0.999 21.216 1.00 98.31 262 ASN A C 1
ATOM 2084 O O . ASN A 1 262 ? -4.500 -1.950 21.434 1.00 98.31 262 ASN A O 1
ATOM 2088 N N . THR A 1 263 ? -4.950 -0.034 20.344 1.00 97.56 263 THR A N 1
ATOM 2089 C CA . THR A 1 263 ? -3.782 -0.106 19.449 1.00 97.56 263 THR A CA 1
ATOM 2090 C C . THR A 1 263 ? -2.442 -0.190 20.185 1.00 97.56 263 THR A C 1
ATOM 2092 O O . THR A 1 263 ? -1.516 -0.775 19.64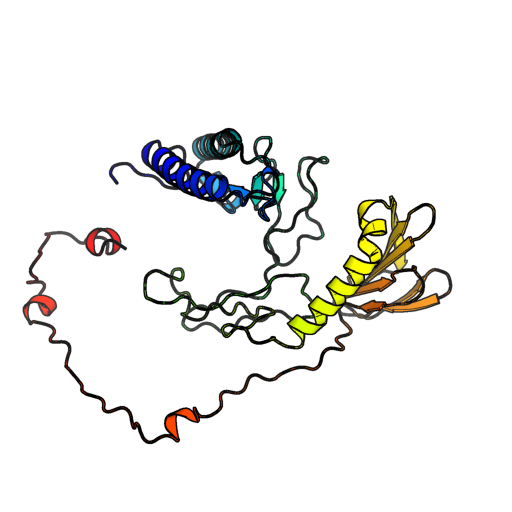2 1.00 97.56 263 THR A O 1
ATOM 2095 N N . ALA A 1 264 ? -2.325 0.302 21.421 1.00 97.19 264 ALA A N 1
ATOM 2096 C CA . ALA A 1 264 ? -1.103 0.220 22.226 1.00 97.19 264 ALA A CA 1
ATOM 2097 C C . ALA A 1 264 ? -1.083 -0.962 23.220 1.00 97.19 264 ALA A C 1
ATOM 2099 O O . ALA A 1 264 ? -0.066 -1.203 23.870 1.00 97.19 264 ALA A O 1
ATOM 2100 N N . LYS A 1 265 ? -2.183 -1.718 23.366 1.00 96.25 265 LYS A N 1
ATOM 2101 C CA . LYS A 1 265 ? -2.279 -2.873 24.280 1.00 96.25 265 LYS A CA 1
ATOM 2102 C C . LYS A 1 265 ? -2.051 -4.178 23.513 1.00 96.25 265 LYS A C 1
ATOM 2104 O O . LYS A 1 265 ? -2.993 -4.885 23.164 1.00 96.25 265 LYS A O 1
ATOM 2109 N N . VAL A 1 266 ? -0.786 -4.501 23.250 1.00 94.94 266 VAL A N 1
ATOM 2110 C CA . VAL A 1 266 ? -0.402 -5.708 22.500 1.00 94.94 266 VAL A CA 1
ATOM 2111 C C . VAL A 1 266 ? -0.570 -6.961 23.360 1.00 94.94 266 VAL A C 1
ATOM 2113 O O . VAL A 1 266 ? 0.128 -7.140 24.357 1.00 94.94 266 VAL A O 1
ATOM 2116 N N . SER A 1 267 ? -1.480 -7.851 22.956 1.00 91.88 267 SER A N 1
ATOM 2117 C CA . SER A 1 267 ? -1.713 -9.139 23.634 1.00 91.88 267 SER A CA 1
ATOM 2118 C C . SER A 1 267 ? -1.088 -10.340 22.912 1.00 91.88 267 SER A C 1
ATOM 2120 O O . SER A 1 267 ? -0.958 -11.420 23.492 1.00 91.88 267 SER A O 1
ATOM 2122 N N . ALA A 1 268 ? -0.688 -10.166 21.649 1.00 90.44 268 ALA A N 1
ATOM 2123 C CA . ALA A 1 268 ? -0.027 -11.203 20.869 1.00 90.44 268 ALA A CA 1
ATOM 2124 C C . ALA A 1 268 ? 1.374 -11.504 21.425 1.00 90.44 268 ALA A C 1
ATOM 2126 O O . ALA A 1 268 ? 2.145 -10.600 21.744 1.00 90.44 268 ALA A O 1
ATOM 2127 N N . GLN A 1 269 ? 1.724 -12.788 21.513 1.00 90.38 269 GLN A N 1
ATOM 2128 C CA . GLN A 1 269 ? 3.041 -13.211 21.983 1.00 90.38 269 GLN A CA 1
ATOM 2129 C C . GLN A 1 269 ? 4.124 -12.845 20.963 1.00 90.38 269 GLN A C 1
ATOM 2131 O O . GLN A 1 269 ? 4.060 -13.281 19.819 1.00 90.38 269 GLN A O 1
ATOM 2136 N N . THR A 1 270 ? 5.163 -12.129 21.392 1.00 88.56 270 THR A N 1
ATOM 2137 C CA . THR A 1 270 ? 6.325 -11.795 20.556 1.00 88.56 270 THR A CA 1
ATOM 2138 C C . THR A 1 270 ? 7.127 -13.043 20.181 1.00 88.56 270 THR A C 1
ATOM 2140 O O . THR A 1 270 ? 7.499 -13.843 21.044 1.00 88.56 270 THR A O 1
ATOM 2143 N N . SER A 1 271 ? 7.455 -13.180 18.896 1.00 87.38 271 SER A N 1
ATOM 2144 C CA . SER A 1 271 ? 8.413 -14.168 18.395 1.00 87.38 271 SER A CA 1
ATOM 2145 C C . SER A 1 271 ? 9.761 -13.506 18.139 1.00 87.38 271 SER A C 1
ATOM 2147 O O . SER A 1 271 ? 9.817 -12.431 17.548 1.00 87.38 271 SER A O 1
ATOM 2149 N N . LEU A 1 272 ? 10.855 -14.166 18.518 1.00 82.94 272 LEU A N 1
ATOM 2150 C CA . LEU A 1 272 ? 12.201 -13.731 18.151 1.00 82.94 272 LEU A CA 1
ATOM 2151 C C . LEU A 1 272 ? 12.737 -14.614 17.032 1.00 82.94 272 LEU A C 1
ATOM 2153 O O . LEU A 1 272 ? 12.941 -15.817 17.218 1.00 82.94 272 LEU A O 1
ATOM 2157 N N . MET A 1 273 ? 12.993 -13.997 15.880 1.00 80.25 273 MET A N 1
ATOM 2158 C CA . MET A 1 273 ? 13.690 -14.658 14.788 1.00 80.25 273 MET A CA 1
ATOM 2159 C C . MET A 1 273 ? 15.138 -14.901 15.196 1.00 80.25 273 MET A C 1
ATOM 2161 O O . MET A 1 273 ? 15.884 -13.979 15.521 1.00 80.25 273 MET A O 1
ATOM 2165 N N . VAL A 1 274 ? 15.534 -16.170 15.186 1.00 83.00 274 VAL A N 1
ATOM 2166 C CA . VAL A 1 274 ? 16.893 -16.593 15.515 1.00 83.00 274 VAL A CA 1
ATOM 2167 C C . VAL A 1 274 ? 17.500 -17.300 14.316 1.00 83.00 274 VAL A C 1
ATOM 2169 O O . VAL A 1 274 ? 16.942 -18.265 13.794 1.00 83.00 274 VAL A O 1
ATOM 2172 N N . LYS A 1 275 ? 18.680 -16.845 13.892 1.00 76.88 275 LYS A N 1
ATOM 2173 C CA . LYS A 1 275 ? 19.489 -17.580 12.920 1.00 76.88 275 LYS A CA 1
ATOM 2174 C C . LYS A 1 275 ? 20.059 -18.809 13.618 1.00 76.88 275 LYS A C 1
ATOM 2176 O O . LYS A 1 275 ? 20.984 -18.702 14.420 1.00 76.88 275 LYS A O 1
ATOM 2181 N N . LYS A 1 276 ? 19.458 -19.969 13.362 1.00 80.31 276 LYS A N 1
ATOM 2182 C CA . LYS A 1 276 ? 19.977 -21.263 13.816 1.00 80.31 276 LYS A CA 1
ATOM 2183 C C . LYS A 1 276 ? 20.938 -21.813 12.768 1.00 80.31 276 LYS A C 1
ATOM 2185 O O . LYS A 1 276 ? 20.791 -21.518 11.584 1.00 80.31 276 LYS A O 1
ATOM 2190 N N . LEU A 1 277 ? 21.897 -22.621 13.213 1.00 73.62 277 LEU A N 1
ATOM 2191 C CA . LEU A 1 277 ? 22.723 -23.414 12.306 1.00 73.62 277 LEU A CA 1
ATOM 2192 C C . LEU A 1 277 ? 21.822 -24.269 11.412 1.00 73.62 277 LEU A C 1
ATOM 2194 O O . LEU A 1 277 ? 20.817 -24.824 11.873 1.00 73.62 277 LEU A O 1
ATOM 2198 N N . ASN A 1 278 ? 22.176 -24.330 10.133 1.00 67.69 278 ASN A N 1
ATOM 2199 C CA . ASN A 1 278 ? 21.444 -25.107 9.155 1.00 67.69 278 ASN A CA 1
ATOM 2200 C C . ASN A 1 278 ? 21.640 -26.600 9.445 1.00 67.69 278 ASN A C 1
ATOM 2202 O O . ASN A 1 278 ? 22.698 -27.150 9.172 1.00 67.69 278 ASN A O 1
ATOM 2206 N N . LYS A 1 279 ? 20.607 -27.269 9.962 1.00 68.94 279 LYS A N 1
ATOM 2207 C CA . LYS A 1 279 ? 20.661 -28.714 10.230 1.00 68.94 279 LYS A CA 1
ATOM 2208 C C . LYS A 1 279 ? 20.697 -29.572 8.962 1.00 68.94 279 LYS A C 1
ATOM 2210 O O . LYS A 1 279 ? 20.981 -30.756 9.053 1.00 68.94 279 LYS A O 1
ATOM 2215 N N . ALA A 1 280 ? 20.431 -29.004 7.782 1.00 62.19 280 ALA A N 1
ATOM 2216 C CA . ALA A 1 280 ? 20.661 -29.708 6.520 1.00 62.19 280 ALA A CA 1
ATOM 2217 C C . ALA A 1 280 ? 22.162 -29.903 6.227 1.00 62.19 280 ALA A C 1
ATOM 2219 O O . ALA A 1 280 ? 22.512 -30.756 5.422 1.00 62.19 280 ALA A O 1
ATOM 2220 N N . GLU A 1 281 ? 23.048 -29.155 6.899 1.00 57.03 281 GLU A N 1
ATOM 2221 C CA . GLU A 1 281 ? 24.500 -29.385 6.874 1.00 57.03 281 GLU A CA 1
ATOM 2222 C C . GLU A 1 281 ? 24.952 -30.464 7.880 1.00 57.03 281 GLU A C 1
ATOM 2224 O O . GLU A 1 281 ? 26.104 -30.891 7.828 1.00 57.03 281 GLU A O 1
ATOM 2229 N N . ASP A 1 282 ? 24.058 -30.942 8.764 1.00 58.47 282 ASP A N 1
ATOM 2230 C CA . ASP A 1 282 ? 24.306 -32.120 9.614 1.00 58.47 282 ASP A CA 1
ATOM 2231 C C . ASP A 1 282 ? 24.160 -33.438 8.814 1.00 58.47 282 ASP A C 1
ATOM 2233 O O . ASP A 1 282 ? 24.577 -34.500 9.285 1.00 58.47 282 ASP A O 1
ATOM 2237 N N . GLU A 1 283 ? 23.616 -33.385 7.586 1.00 58.97 283 GLU A N 1
ATOM 2238 C CA . GLU A 1 283 ? 23.799 -34.431 6.575 1.00 58.97 283 GLU A CA 1
ATOM 2239 C C . GLU A 1 283 ? 25.090 -34.165 5.772 1.00 58.97 283 GLU A C 1
ATOM 2241 O O . GLU A 1 283 ? 25.353 -33.034 5.362 1.00 58.97 283 GLU A O 1
ATOM 2246 N N . PRO A 1 284 ? 25.935 -35.183 5.517 1.00 56.41 284 PRO A N 1
ATOM 2247 C CA . PRO A 1 284 ? 27.342 -35.008 5.158 1.00 56.41 284 PRO A CA 1
ATOM 2248 C C . PRO A 1 284 ? 27.565 -34.663 3.679 1.00 56.41 284 PRO A C 1
ATOM 2250 O O . PRO A 1 284 ? 28.482 -35.188 3.046 1.00 56.41 284 PRO A O 1
ATOM 2253 N N . SER A 1 285 ? 26.782 -33.764 3.091 1.00 58.91 285 SER A N 1
ATOM 2254 C CA . SER A 1 285 ? 27.214 -33.100 1.866 1.00 58.91 285 SER A CA 1
ATOM 2255 C C . SER A 1 285 ? 27.942 -31.818 2.238 1.00 58.91 285 SER A C 1
ATOM 2257 O O . SER A 1 285 ? 27.454 -30.719 1.985 1.00 58.91 285 SER A O 1
ATOM 2259 N N . SER A 1 286 ? 29.138 -31.948 2.823 1.00 68.56 286 SER A N 1
ATOM 2260 C CA . SER A 1 286 ? 30.109 -30.855 2.788 1.00 68.56 286 SER A CA 1
ATOM 2261 C C . SER A 1 286 ? 30.172 -30.367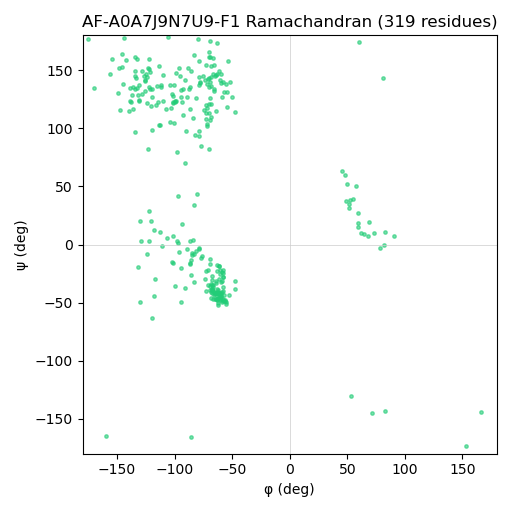 1.340 1.00 68.56 286 SER A C 1
ATOM 2263 O O . SER A 1 286 ? 30.534 -31.152 0.453 1.00 68.56 286 SER A O 1
ATOM 2265 N N . LEU A 1 287 ? 29.742 -29.132 1.080 1.00 75.75 287 LEU A N 1
ATOM 2266 C CA . LEU A 1 287 ? 29.716 -28.592 -0.275 1.00 75.75 287 LEU A CA 1
ATOM 2267 C C . LEU A 1 287 ? 31.123 -28.731 -0.874 1.00 75.75 287 LEU A C 1
ATOM 2269 O O . LEU A 1 287 ? 32.101 -28.211 -0.333 1.00 75.75 287 LEU A O 1
ATOM 2273 N N . LYS A 1 288 ? 31.246 -29.491 -1.966 1.00 83.56 288 LYS A N 1
ATOM 2274 C CA . LYS A 1 288 ? 32.514 -29.649 -2.683 1.00 83.56 288 LYS A CA 1
ATOM 2275 C C . LYS A 1 288 ? 32.691 -28.452 -3.603 1.00 83.56 288 LYS A C 1
ATOM 2277 O O . LYS A 1 288 ? 32.177 -28.437 -4.717 1.00 83.56 288 LYS A O 1
ATOM 2282 N N . TRP A 1 289 ? 33.399 -27.443 -3.117 1.00 86.50 289 TRP A N 1
ATOM 2283 C CA . TRP A 1 289 ? 33.675 -26.234 -3.880 1.00 86.50 289 TRP A CA 1
ATOM 2284 C C . TRP A 1 289 ? 34.791 -26.451 -4.901 1.00 86.50 289 TRP A C 1
ATOM 2286 O O . TRP A 1 289 ? 35.815 -27.067 -4.611 1.00 86.50 289 TRP A O 1
ATOM 2296 N N . THR A 1 290 ? 34.615 -25.873 -6.084 1.00 92.50 290 THR A N 1
ATOM 2297 C CA . THR A 1 290 ? 35.678 -25.681 -7.075 1.00 92.50 290 THR A CA 1
ATOM 2298 C C . THR A 1 290 ? 35.779 -24.198 -7.377 1.00 92.50 290 THR A C 1
ATOM 2300 O O . THR A 1 290 ? 34.753 -23.548 -7.575 1.00 92.50 290 THR A O 1
ATOM 2303 N N . TRP A 1 291 ? 36.991 -23.656 -7.444 1.00 91.38 291 TRP A N 1
ATOM 2304 C CA . TRP A 1 291 ? 37.200 -22.272 -7.854 1.00 91.38 291 TRP A CA 1
ATOM 2305 C C . TRP A 1 291 ? 37.608 -22.201 -9.325 1.00 91.38 291 TRP A C 1
ATOM 2307 O O . TRP A 1 291 ? 38.327 -23.060 -9.838 1.00 91.38 291 TRP A O 1
ATOM 2317 N N . ARG A 1 292 ? 37.194 -21.127 -9.991 1.00 90.50 292 ARG A N 1
ATOM 2318 C CA . ARG A 1 292 ? 37.717 -20.709 -11.288 1.00 90.50 292 ARG A CA 1
ATOM 2319 C C . ARG A 1 292 ? 38.048 -19.222 -11.179 1.00 90.50 292 ARG A C 1
ATOM 2321 O O . ARG A 1 292 ? 37.157 -18.464 -10.803 1.00 90.50 292 ARG A O 1
ATOM 2328 N N . PRO A 1 293 ? 39.290 -18.794 -11.452 1.00 89.19 293 PRO A N 1
ATOM 2329 C CA . PRO A 1 293 ? 39.584 -17.372 -11.511 1.00 89.19 293 PRO A CA 1
ATOM 2330 C C . PRO A 1 293 ? 38.841 -16.756 -12.699 1.00 89.19 293 PRO A C 1
ATOM 2332 O O . PRO A 1 293 ? 38.878 -17.309 -13.802 1.00 89.19 293 PRO A O 1
ATOM 2335 N N . GLU A 1 29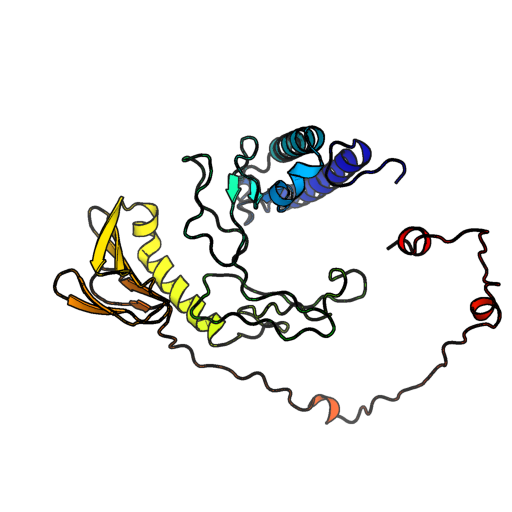4 ? 38.192 -15.616 -12.475 1.00 87.50 294 GLU A N 1
ATOM 2336 C CA . GLU A 1 294 ? 37.727 -14.772 -13.572 1.00 87.50 294 GLU A CA 1
ATOM 2337 C C . GLU A 1 294 ? 38.970 -14.187 -14.251 1.00 87.50 294 GLU A C 1
ATOM 2339 O O . GLU A 1 294 ? 39.720 -13.412 -13.650 1.00 87.50 294 GLU A O 1
ATOM 2344 N N . LEU A 1 295 ? 39.254 -14.646 -15.470 1.00 81.75 295 LEU A N 1
ATOM 2345 C CA . LEU A 1 295 ? 40.422 -14.208 -16.222 1.00 81.75 295 LEU A CA 1
ATOM 2346 C C . LEU A 1 295 ? 40.109 -12.847 -16.832 1.00 81.75 295 LEU A C 1
ATOM 2348 O O . LEU A 1 295 ? 39.486 -12.757 -17.884 1.00 81.75 295 LEU A O 1
ATOM 2352 N N . ILE A 1 296 ? 40.558 -11.787 -16.169 1.00 73.94 296 ILE A N 1
ATOM 2353 C CA . ILE A 1 296 ? 40.541 -10.454 -16.761 1.00 73.94 296 ILE A CA 1
ATOM 2354 C C . ILE A 1 296 ? 41.621 -10.446 -17.843 1.00 73.94 296 ILE A C 1
ATOM 2356 O O . ILE A 1 296 ? 42.816 -10.427 -17.538 1.00 73.94 296 ILE A O 1
ATOM 2360 N N . GLU A 1 297 ? 41.214 -10.521 -19.108 1.00 69.38 297 GLU A N 1
ATOM 2361 C CA . GLU A 1 297 ? 42.161 -10.448 -20.213 1.00 69.38 297 GLU A CA 1
ATOM 2362 C C . GLU A 1 297 ? 42.925 -9.111 -20.173 1.00 69.38 297 GLU A C 1
ATOM 2364 O O . GLU A 1 297 ? 42.398 -8.064 -19.782 1.00 69.38 297 GLU A O 1
ATOM 2369 N N . SER A 1 298 ? 44.194 -9.117 -20.592 1.00 60.06 298 SER A N 1
ATOM 2370 C CA . SER A 1 298 ? 45.019 -7.896 -20.662 1.00 60.06 298 SER A CA 1
ATOM 2371 C C . SER A 1 298 ? 44.399 -6.820 -21.565 1.00 60.06 298 SER A C 1
ATOM 2373 O O . SER A 1 298 ? 44.624 -5.625 -21.365 1.00 60.06 298 SER A O 1
ATOM 2375 N N . THR A 1 299 ? 43.571 -7.253 -22.514 1.00 57.59 299 THR A N 1
ATOM 2376 C CA . THR A 1 299 ? 42.694 -6.455 -23.370 1.00 57.59 299 THR A CA 1
ATOM 2377 C C . THR A 1 299 ? 41.686 -5.634 -22.562 1.00 57.59 299 THR A C 1
ATOM 2379 O O . THR A 1 299 ? 41.574 -4.433 -22.793 1.00 57.59 299 THR A O 1
ATOM 2382 N N . SER A 1 300 ? 41.035 -6.201 -21.544 1.00 61.38 300 SER A N 1
ATOM 2383 C CA . SER A 1 300 ? 40.091 -5.485 -20.671 1.00 61.38 300 SER A CA 1
ATOM 2384 C C . SER A 1 300 ? 40.778 -4.448 -19.770 1.00 61.38 300 SER A C 1
ATOM 2386 O O . SER A 1 300 ? 40.235 -3.369 -19.550 1.00 61.38 300 SER A O 1
ATOM 2388 N N . VAL A 1 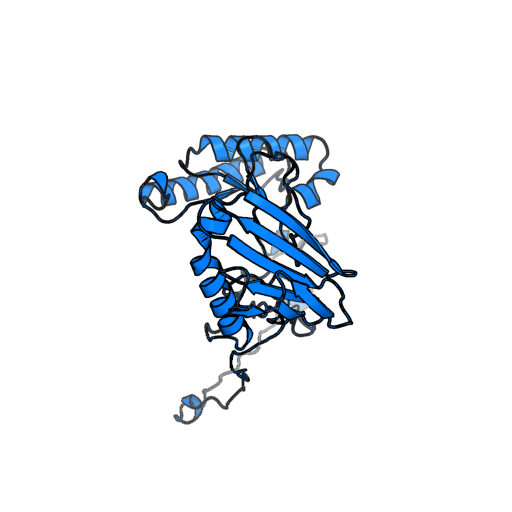301 ? 41.999 -4.726 -19.296 1.00 59.06 301 VAL A N 1
ATOM 2389 C CA . VAL A 1 301 ? 42.768 -3.815 -18.415 1.00 59.06 301 VAL A CA 1
ATOM 2390 C C . VAL A 1 301 ? 43.335 -2.607 -19.174 1.00 59.06 301 VAL A C 1
ATOM 2392 O O . VAL A 1 301 ? 43.496 -1.531 -18.603 1.00 59.06 301 VAL A O 1
ATOM 2395 N N . GLN A 1 302 ? 43.632 -2.766 -20.468 1.00 63.62 302 GLN A N 1
ATOM 2396 C CA . GLN A 1 302 ? 44.204 -1.713 -21.320 1.00 63.62 302 GLN A CA 1
ATOM 2397 C C . GLN A 1 302 ? 43.175 -1.028 -22.236 1.00 63.62 302 GLN A C 1
ATOM 2399 O O . GLN A 1 302 ? 43.566 -0.260 -23.115 1.00 63.62 302 GLN A O 1
ATOM 2404 N N . GLY A 1 303 ? 41.876 -1.318 -22.079 1.00 59.78 303 GLY A N 1
ATOM 2405 C CA . GLY A 1 303 ? 40.816 -0.768 -22.935 1.00 59.78 303 GLY A CA 1
ATOM 2406 C C . GLY A 1 303 ? 40.827 -1.287 -24.381 1.00 59.78 303 GLY A C 1
ATOM 2407 O O . GLY A 1 303 ? 40.253 -0.660 -25.264 1.00 59.78 303 GLY A O 1
ATOM 2408 N N . ARG A 1 304 ? 41.482 -2.424 -24.640 1.00 62.66 304 ARG A N 1
ATOM 2409 C CA . ARG A 1 304 ? 41.515 -3.138 -25.928 1.00 62.66 304 ARG A CA 1
ATOM 2410 C C . ARG A 1 304 ? 40.493 -4.281 -25.969 1.00 62.66 304 ARG A C 1
ATOM 2412 O O . ARG A 1 304 ? 40.840 -5.375 -26.396 1.00 62.66 304 ARG A O 1
ATOM 2419 N N . GLY A 1 305 ? 39.283 -4.064 -25.457 1.00 69.94 305 GLY A N 1
ATOM 2420 C CA . GLY A 1 305 ? 38.208 -5.061 -25.533 1.00 69.94 305 GLY A CA 1
ATOM 2421 C C . GLY A 1 305 ? 37.692 -5.265 -26.963 1.00 69.94 305 GLY A C 1
ATOM 2422 O O . GLY A 1 305 ? 38.076 -4.534 -27.876 1.00 69.94 305 GLY A O 1
ATOM 2423 N N . ASP A 1 306 ? 36.778 -6.221 -27.145 1.00 72.06 306 ASP A N 1
ATOM 2424 C CA . ASP A 1 306 ? 36.173 -6.550 -28.451 1.00 72.06 306 ASP A CA 1
ATOM 2425 C C . ASP A 1 306 ? 35.392 -5.386 -29.087 1.00 72.06 306 ASP A C 1
ATOM 2427 O O . ASP A 1 306 ? 35.137 -5.371 -30.292 1.00 72.06 306 ASP A O 1
ATOM 2431 N N . VAL A 1 307 ? 35.013 -4.391 -28.280 1.00 77.69 307 VAL A N 1
ATOM 2432 C CA . VAL A 1 307 ? 34.304 -3.184 -28.707 1.00 77.69 307 VAL A CA 1
ATOM 2433 C C . VAL A 1 307 ? 35.052 -1.958 -28.191 1.00 77.69 307 VAL A C 1
ATOM 2435 O O . VAL A 1 307 ? 35.341 -1.850 -27.000 1.00 77.69 307 VAL A O 1
ATOM 2438 N N . SER A 1 308 ? 35.333 -1.005 -29.083 1.00 79.50 308 SER A N 1
ATOM 2439 C CA . SER A 1 308 ? 35.988 0.263 -28.746 1.00 79.50 308 SER A CA 1
ATOM 2440 C C . SER A 1 308 ? 35.231 1.454 -29.326 1.00 79.50 308 SER A C 1
ATOM 2442 O O . SER A 1 308 ? 34.848 1.436 -30.497 1.00 79.50 308 SER A O 1
ATOM 2444 N N . VAL A 1 309 ? 35.084 2.518 -28.537 1.00 84.81 309 VAL A N 1
ATOM 2445 C CA . VAL A 1 309 ? 34.511 3.802 -28.961 1.00 84.81 309 VAL A CA 1
ATOM 2446 C C . VAL A 1 309 ? 35.385 4.956 -28.465 1.00 84.81 309 VAL A C 1
ATOM 2448 O O . VAL A 1 309 ? 35.909 4.917 -27.357 1.00 84.81 309 VAL A O 1
ATOM 2451 N N . ASN A 1 310 ? 35.524 6.019 -29.261 1.00 88.94 310 ASN A N 1
ATOM 2452 C CA . ASN A 1 310 ? 36.367 7.180 -28.929 1.00 88.94 310 ASN A CA 1
ATOM 2453 C C . ASN A 1 310 ? 35.657 8.200 -28.011 1.00 88.94 310 ASN A C 1
ATOM 2455 O O . ASN A 1 310 ? 35.831 9.408 -28.166 1.00 88.94 310 ASN A O 1
ATOM 2459 N N . LYS A 1 311 ? 34.801 7.728 -27.097 1.00 89.50 311 LYS A N 1
ATOM 2460 C CA . LYS A 1 311 ? 34.055 8.557 -26.139 1.00 89.50 311 LYS A CA 1
ATOM 2461 C C . LYS A 1 311 ? 33.691 7.758 -24.889 1.00 89.50 311 LYS A C 1
ATOM 2463 O O . LYS A 1 311 ? 33.618 6.536 -24.937 1.00 89.50 311 LYS A O 1
ATOM 2468 N N . ILE A 1 312 ? 33.402 8.460 -23.798 1.00 90.38 312 ILE A N 1
ATOM 2469 C CA . ILE A 1 312 ? 32.748 7.862 -22.629 1.00 90.38 312 ILE A CA 1
ATOM 2470 C C . ILE A 1 312 ? 31.283 7.583 -22.996 1.00 90.38 312 ILE A C 1
ATOM 2472 O O . ILE A 1 312 ? 30.645 8.393 -23.674 1.00 90.38 312 ILE A O 1
ATOM 2476 N N . VAL A 1 313 ? 30.775 6.427 -22.581 1.00 91.06 313 VAL A N 1
ATOM 2477 C CA . VAL A 1 313 ? 29.409 5.953 -22.844 1.00 91.06 313 VAL A CA 1
ATOM 2478 C C . VAL A 1 313 ? 28.690 5.669 -21.530 1.00 91.06 313 VAL A C 1
ATOM 2480 O O . VAL A 1 313 ? 29.338 5.336 -20.537 1.00 91.06 313 VAL A O 1
ATOM 2483 N N . ASP A 1 314 ? 27.364 5.820 -21.520 1.00 94.56 314 ASP A N 1
ATOM 2484 C CA . ASP A 1 314 ? 26.539 5.437 -20.374 1.00 94.56 314 ASP A CA 1
ATOM 2485 C C . ASP A 1 314 ? 26.497 3.908 -20.242 1.00 94.56 314 ASP A C 1
ATOM 2487 O O . ASP A 1 314 ? 26.483 3.175 -21.235 1.00 94.56 314 ASP A O 1
ATOM 2491 N N . GLN A 1 315 ? 26.497 3.417 -19.004 1.00 93.69 315 GLN A N 1
ATOM 2492 C CA . GLN A 1 315 ? 26.502 1.983 -18.736 1.00 93.69 315 GLN A CA 1
ATOM 2493 C C . GLN A 1 315 ? 25.203 1.307 -19.187 1.00 93.69 315 GLN A C 1
ATOM 2495 O O . GLN A 1 315 ? 25.273 0.212 -19.743 1.00 93.69 315 GLN A O 1
ATOM 2500 N N . LYS A 1 316 ? 24.037 1.933 -18.985 1.00 94.19 316 LYS A N 1
ATOM 2501 C CA . LYS A 1 316 ? 22.742 1.343 -19.362 1.00 94.19 316 LYS A CA 1
ATOM 2502 C C . LYS A 1 316 ? 22.604 1.245 -20.875 1.00 94.19 316 LYS A C 1
ATOM 2504 O O . LYS A 1 316 ? 22.160 0.217 -21.379 1.00 94.19 316 LYS A O 1
ATOM 2509 N N . ASP A 1 317 ? 23.101 2.252 -21.597 1.00 90.50 317 ASP A N 1
ATOM 2510 C CA . ASP A 1 317 ? 23.141 2.247 -23.065 1.00 90.50 317 ASP A CA 1
ATOM 2511 C C . ASP A 1 317 ? 23.945 1.061 -23.628 1.00 90.50 317 ASP A C 1
ATOM 2513 O O . ASP A 1 317 ? 23.644 0.578 -24.720 1.00 90.50 317 ASP A O 1
ATOM 2517 N N . MET A 1 318 ? 24.972 0.592 -22.906 1.00 89.69 318 MET A N 1
ATOM 2518 C CA . MET A 1 318 ? 25.864 -0.477 -23.376 1.00 89.69 318 MET A CA 1
ATOM 2519 C C . MET A 1 318 ? 25.550 -1.860 -22.827 1.00 89.69 318 MET A C 1
ATOM 2521 O O . MET A 1 318 ? 25.712 -2.843 -23.547 1.00 89.69 318 MET A O 1
ATOM 2525 N N . ALA A 1 319 ? 25.116 -1.945 -21.573 1.00 90.38 319 ALA A N 1
ATOM 2526 C CA . ALA A 1 319 ? 24.768 -3.203 -20.924 1.00 90.38 319 ALA A CA 1
ATOM 2527 C C . ALA A 1 319 ? 23.311 -3.619 -21.172 1.00 90.38 319 ALA A C 1
ATOM 2529 O O . ALA A 1 319 ? 22.985 -4.788 -20.972 1.00 90.38 319 ALA A O 1
ATOM 2530 N N . ASN A 1 320 ? 22.469 -2.689 -21.641 1.00 90.12 320 ASN A N 1
ATOM 2531 C CA . ASN A 1 320 ? 21.041 -2.888 -21.873 1.00 90.12 320 ASN A CA 1
ATOM 2532 C C . ASN A 1 320 ? 20.294 -3.326 -20.594 1.00 90.12 320 ASN A C 1
ATOM 2534 O O . ASN A 1 320 ? 19.573 -4.326 -20.606 1.00 90.12 320 ASN A O 1
ATOM 2538 N N . ASP A 1 321 ? 20.522 -2.568 -19.510 1.00 76.06 321 ASP A N 1
ATOM 2539 C CA . ASP A 1 321 ? 19.817 -2.636 -18.213 1.00 76.06 321 ASP A CA 1
ATOM 2540 C C . ASP A 1 321 ? 19.701 -1.224 -17.593 1.00 76.06 321 ASP A C 1
ATOM 2542 O O . ASP A 1 321 ? 20.422 -0.903 -16.618 1.00 76.06 321 ASP A O 1
#

Solvent-accessible surface area (backbone atoms only — not comparable to full-atom values): 18754 Å² total; per-residue (Å²): 118,92,89,55,43,82,94,37,70,27,71,64,39,50,50,51,50,50,53,52,53,49,52,52,49,50,54,40,55,72,71,31,34,28,42,70,63,75,30,83,42,66,63,47,73,57,80,71,44,49,53,80,63,30,69,89,47,48,71,39,20,56,52,28,53,46,46,49,39,53,56,58,57,73,63,66,65,70,50,57,43,32,29,38,44,23,82,70,48,51,80,86,40,35,39,29,39,64,38,80,70,62,85,87,64,72,51,78,49,88,87,44,70,86,43,75,80,40,44,58,44,33,38,79,32,41,71,95,53,70,86,47,74,50,62,54,46,78,56,83,56,66,57,68,51,24,65,33,62,85,86,90,42,63,60,92,62,42,34,51,58,30,25,27,52,20,27,19,31,49,88,68,46,80,32,32,34,33,34,50,42,43,50,54,53,49,55,54,52,60,74,36,40,70,37,73,75,69,26,53,81,47,79,46,80,65,54,90,58,27,37,35,44,36,26,37,45,101,87,52,39,32,28,35,42,36,23,72,34,82,82,52,64,43,80,41,69,54,98,88,43,80,43,81,41,49,37,50,19,41,36,37,12,68,68,57,75,57,76,78,44,38,43,66,64,77,79,42,72,72,59,81,92,71,94,66,83,66,68,76,65,75,45,90,70,72,79,84,82,82,89,75,84,85,78,76,49,72,35,63,80,70,68,58,45,100,70,82,71,101,62,92,74,62,65,43,84,71,72,74,107

Radius of gyration: 26.11 Å; Cα contacts (8 Å, |Δi|>4): 522; chains: 1; bounding box: 76×56×63 Å

Foldseek 3Di:
DPQDDEQWQGPVNLVVLLVVVLVVLVVCVVVLQQVQSVHDNQEEEFDALLLVVLVVRPVRNVVSQLSSAVSVVVSPSVHAYEYENRAPGPPPHAYEYADCDCPVPDHPDPPHDYHYPHNQQWDFDFVVDDGTHDDLLSGADDAAQAAQDDDPGDDPRTDRARQSNGCQGNVRDGQPPNVVQNVLVVVLCVLQVCLVVPFDWDKDDFDVQWIKIWRDDPPAIKIKIARAAQPDWDWTADPNDTDTAGHGKIFIGSRSPDGSHMSPDGPGDGDDDDDDPDCVVVPPCPPPDDDDDPDPPPCNVVVNDPDDDPDDDDPCVPVVD